Protein AF-A0A812SBS9-F1 (afdb_monomer_lite)

Secondary structure (DSSP, 8-state):
--HHHHHHHHHHHHHHHHHHHHHGGGHHHHS-GGGGSS-HHHHHHHHHHHHSSTTT--HHHHHHHHHHHHHHS--S-PPP-PPPTTSPPPSTTHHHHHHHHTT-S-HHHHHHHHHHS--PPB---TTEEEEEEEEEEEEETTEEEE-HHHHHTHHHHHHHHHHHHHH-TT---SEEEEEEEEEE-SB--BTB-SS-BEEEE-S--S--EEEEE-TT-SEEEEETTEEEEEEEE-TTS-B--S-EEEES--EEEEE---

Foldseek 3Di:
DFLLLVLQLCLLLVLLVVLLVLVPPCSVVQPDQLSQQAGPVVSLVSSCVVQVPPVHVCSVVSVVVSVVSCVVRPRPDQDADDDPPDDDDQPQLVVLLVCSNVSNDHLLNSLSVSVSPDDFDFDPPPQKGFGKDKAFWDDDPNDIDTDPVCVNSVSSVVSVVVVCCSVPVPDDFGMKMFTAQMWGDKDFPPQFPLGWKDKAASGSDPDKWKWAQDVVAPDWDDDPNDTTHTYTDDHPDGDHHRIITIGGGRMIITTHHD

Radius of gyration: 19.64 Å; chains: 1; bounding box: 50×50×52 Å

Sequence (258 aa):
MPPHIASAALKERTLLGHLRRLLGERADGIIPPILTLPSVNDIMAFARRRLEEPARGNFQCYGCYAETLTQMVRPKDYICVHAASSWQPCVTHCGAWTALSLRKGLLWTSVRMAAIELEIADDVRPFASGQLLTLGLYGKGGLLGLSKDTNRSCNLHRLLNVLVQATWPHHIWTSLALSANNTTQLHIDKGNMDAEVLLIGLSHHLQGQVWIEEMGGQCYEEFEGRLVAGNRRSSGTTAHGDRTACSQFKCAFLADAT

pLDDT: mean 75.73, std 15.79, range [24.97, 92.62]

Structure (mmCIF, N/CA/C/O backbone):
data_AF-A0A812SBS9-F1
#
_entry.id   AF-A0A812SBS9-F1
#
loop_
_atom_site.group_PDB
_atom_site.id
_atom_site.type_symbol
_atom_site.label_atom_id
_atom_site.label_alt_id
_atom_site.label_comp_id
_atom_site.label_asym_id
_atom_site.label_entity_id
_atom_site.label_seq_id
_atom_site.pdbx_PDB_ins_code
_atom_site.Cartn_x
_atom_site.Cartn_y
_atom_site.Cartn_z
_atom_site.occupancy
_atom_site.B_iso_or_equiv
_atom_site.auth_seq_id
_atom_site.auth_comp_id
_atom_site.auth_asym_id
_atom_site.auth_atom_id
_atom_site.pdbx_PDB_model_num
ATOM 1 N N . MET A 1 1 ? 10.388 -7.302 8.675 1.00 71.25 1 MET A N 1
ATOM 2 C CA . MET A 1 1 ? 9.770 -5.964 8.827 1.00 71.25 1 MET A CA 1
ATOM 3 C C . MET A 1 1 ? 10.244 -5.334 10.138 1.00 71.25 1 MET A C 1
ATOM 5 O O . MET A 1 1 ? 10.308 -6.060 11.126 1.00 71.25 1 MET A O 1
ATOM 9 N N . PRO A 1 2 ? 10.594 -4.036 10.167 1.00 78.94 2 PRO A N 1
ATOM 10 C CA . PRO A 1 2 ? 11.132 -3.354 11.351 1.00 78.94 2 PRO A CA 1
ATOM 11 C C . PRO A 1 2 ? 10.157 -3.306 12.536 1.00 78.94 2 PRO A C 1
ATOM 13 O O . PRO A 1 2 ? 8.953 -3.165 12.303 1.00 78.94 2 PRO A O 1
ATOM 16 N N . PRO A 1 3 ? 10.640 -3.323 13.797 1.00 80.50 3 PRO A N 1
ATOM 17 C CA . PRO A 1 3 ? 9.777 -3.379 14.981 1.00 80.50 3 PRO A CA 1
ATOM 18 C C . PRO A 1 3 ? 8.759 -2.237 15.078 1.00 80.50 3 PRO A C 1
ATOM 20 O O . PRO A 1 3 ? 7.594 -2.475 15.379 1.00 80.50 3 PRO A O 1
ATOM 23 N N . HIS A 1 4 ? 9.161 -0.998 14.789 1.00 77.69 4 HIS A N 1
ATOM 24 C CA . HIS A 1 4 ? 8.266 0.160 14.874 1.00 77.69 4 HIS A CA 1
ATOM 25 C C . HIS A 1 4 ? 7.139 0.131 13.822 1.00 77.69 4 HIS A C 1
ATOM 27 O O . HIS A 1 4 ? 6.005 0.496 14.138 1.00 77.69 4 HIS A O 1
ATOM 33 N N . ILE A 1 5 ? 7.419 -0.356 12.605 1.00 81.25 5 ILE A N 1
ATOM 34 C CA . ILE A 1 5 ? 6.408 -0.575 11.556 1.00 81.25 5 ILE A CA 1
ATOM 35 C C . ILE A 1 5 ? 5.489 -1.721 11.967 1.00 81.25 5 ILE A C 1
ATOM 37 O O . ILE A 1 5 ? 4.272 -1.569 11.928 1.00 81.25 5 ILE A O 1
ATOM 41 N N . ALA A 1 6 ? 6.063 -2.840 12.418 1.00 83.25 6 ALA A N 1
ATOM 42 C CA . ALA A 1 6 ? 5.308 -4.014 12.835 1.00 83.25 6 ALA A CA 1
ATOM 43 C C . ALA A 1 6 ? 4.343 -3.695 13.989 1.00 83.25 6 ALA A C 1
ATOM 45 O O . ALA A 1 6 ? 3.177 -4.076 13.927 1.00 83.25 6 ALA A O 1
ATOM 46 N N . SER A 1 7 ? 4.784 -2.939 15.001 1.00 83.44 7 SER A N 1
ATOM 47 C CA . SER A 1 7 ? 3.933 -2.500 16.114 1.00 83.44 7 SER A CA 1
ATOM 48 C C . SER A 1 7 ? 2.789 -1.596 15.649 1.00 83.44 7 SER A C 1
ATOM 50 O O . SER A 1 7 ? 1.640 -1.813 16.033 1.00 83.44 7 SER A O 1
ATOM 52 N N . ALA A 1 8 ? 3.073 -0.597 14.806 1.00 83.06 8 ALA A N 1
ATOM 53 C CA . ALA A 1 8 ? 2.043 0.302 14.285 1.00 83.06 8 ALA A CA 1
ATOM 54 C C . ALA A 1 8 ? 1.012 -0.456 13.428 1.00 83.06 8 ALA A C 1
ATOM 56 O O . ALA A 1 8 ? -0.195 -0.338 13.653 1.00 83.06 8 ALA A O 1
ATOM 57 N N . ALA A 1 9 ? 1.489 -1.306 12.515 1.00 84.00 9 ALA A N 1
ATOM 58 C CA . ALA A 1 9 ? 0.652 -2.133 11.659 1.00 84.00 9 ALA A CA 1
ATOM 59 C C . ALA A 1 9 ? -0.200 -3.125 12.468 1.00 84.00 9 ALA A C 1
ATOM 61 O O . ALA A 1 9 ? -1.398 -3.253 12.218 1.00 84.00 9 ALA A O 1
ATOM 62 N N . LEU A 1 10 ? 0.385 -3.788 13.473 1.00 86.06 10 LEU A N 1
ATOM 63 C CA . LEU A 1 10 ? -0.330 -4.713 14.352 1.00 86.06 10 LEU A CA 1
ATOM 64 C C . LEU A 1 10 ? -1.450 -4.004 15.110 1.00 86.06 10 LEU A C 1
ATOM 66 O O . LEU A 1 10 ? -2.563 -4.528 15.175 1.00 86.06 10 LEU A O 1
ATOM 70 N N . LYS A 1 11 ? -1.177 -2.815 15.658 1.00 87.06 11 LYS A N 1
ATOM 71 C CA . LYS A 1 11 ? -2.169 -2.021 16.389 1.00 87.06 11 LYS A CA 1
ATOM 72 C C . LYS A 1 11 ? -3.375 -1.699 15.507 1.00 87.06 11 LYS A C 1
ATOM 74 O O . LYS A 1 11 ? -4.508 -2.003 15.867 1.00 87.06 11 LYS A O 1
ATOM 79 N N . GLU A 1 12 ? -3.132 -1.133 14.333 1.00 88.00 12 GLU A N 1
ATOM 80 C CA . GLU A 1 12 ? -4.182 -0.774 13.374 1.00 88.00 12 GLU A CA 1
ATOM 81 C C . GLU A 1 12 ? -4.969 -2.000 12.886 1.00 88.00 12 GLU A C 1
ATOM 83 O O . GLU A 1 12 ? -6.200 -1.984 12.890 1.00 88.00 12 GLU A O 1
ATOM 88 N N . ARG A 1 13 ? -4.280 -3.093 12.527 1.00 87.44 13 ARG A N 1
ATOM 89 C CA . ARG A 1 13 ? -4.919 -4.346 12.098 1.00 87.44 13 ARG A CA 1
ATOM 90 C C . ARG A 1 13 ? -5.815 -4.922 13.190 1.00 87.44 13 ARG A C 1
ATOM 92 O O . ARG A 1 13 ? -6.913 -5.396 12.904 1.00 87.44 13 ARG A O 1
ATOM 99 N N . THR A 1 14 ? -5.350 -4.878 14.434 1.00 90.44 14 THR A N 1
ATOM 100 C CA . THR A 1 14 ? -6.073 -5.393 15.600 1.00 90.44 14 THR A CA 1
ATOM 101 C C . THR A 1 14 ? -7.325 -4.562 15.888 1.00 90.44 14 THR A C 1
ATOM 103 O O . THR A 1 14 ? -8.399 -5.128 16.094 1.00 90.44 14 THR A O 1
ATOM 106 N N . LEU A 1 15 ? -7.227 -3.231 15.796 1.00 91.38 15 LEU A N 1
ATOM 107 C CA . LEU A 1 15 ? -8.377 -2.327 15.897 1.00 91.38 15 LEU A CA 1
ATOM 108 C C . LEU A 1 15 ? -9.412 -2.590 14.801 1.00 91.38 15 LEU A C 1
ATOM 110 O O . LEU A 1 15 ? -10.586 -2.793 15.105 1.00 91.38 15 LEU A O 1
ATOM 114 N N . LEU A 1 16 ? -8.982 -2.671 13.539 1.00 88.88 16 LEU A N 1
ATOM 115 C CA . LEU A 1 16 ? -9.871 -2.987 12.416 1.00 88.88 16 LEU A CA 1
ATOM 116 C C . LEU A 1 16 ? -10.533 -4.360 12.576 1.00 88.88 16 LEU A C 1
ATOM 118 O O . LEU A 1 16 ? -11.718 -4.514 12.288 1.00 88.88 16 LEU A O 1
ATOM 122 N N . GLY A 1 17 ? -9.788 -5.359 13.054 1.00 89.06 17 GLY A N 1
ATOM 123 C CA . GLY A 1 17 ? -10.320 -6.687 13.346 1.00 89.06 17 GLY A CA 1
ATOM 124 C C . GLY A 1 17 ? -11.390 -6.661 14.439 1.00 89.06 17 GLY A C 1
ATOM 125 O O . GLY A 1 17 ? -12.438 -7.285 14.285 1.00 89.06 17 GLY A O 1
ATOM 126 N N . HIS A 1 18 ? -11.164 -5.910 15.518 1.00 91.06 18 HIS A N 1
ATOM 127 C CA . HIS A 1 18 ? -12.152 -5.758 16.584 1.00 91.06 18 HIS A CA 1
ATOM 128 C C . HIS A 1 18 ? -13.389 -4.983 16.111 1.00 91.06 18 HIS A C 1
ATOM 130 O O . HIS A 1 18 ? -14.512 -5.413 16.369 1.00 91.06 18 HIS A O 1
ATOM 136 N N . LEU A 1 19 ? -13.200 -3.913 15.334 1.00 90.06 19 LEU A N 1
ATOM 137 C CA . LEU A 1 19 ? -14.295 -3.156 14.733 1.00 90.06 19 LEU A CA 1
ATOM 138 C C . LEU A 1 19 ? -15.161 -4.041 13.826 1.00 90.06 19 LEU A C 1
ATOM 140 O O . LEU A 1 19 ? -16.380 -4.030 13.966 1.00 90.06 19 LEU A O 1
ATOM 144 N N . ARG A 1 20 ? -14.555 -4.853 12.946 1.00 88.69 20 ARG A N 1
ATOM 145 C CA . ARG A 1 20 ? -15.288 -5.821 12.107 1.00 88.69 20 ARG A CA 1
ATOM 146 C C . ARG A 1 20 ? -16.167 -6.744 12.947 1.00 88.69 20 ARG A C 1
ATOM 148 O O . ARG A 1 20 ? -17.341 -6.906 12.639 1.00 88.69 20 ARG A O 1
ATOM 155 N N . ARG A 1 21 ? -15.628 -7.284 14.046 1.00 88.81 21 ARG A N 1
ATOM 156 C CA . ARG A 1 21 ? -16.388 -8.152 14.964 1.00 88.81 21 ARG A CA 1
ATOM 157 C C . ARG A 1 21 ? -17.586 -7.431 15.579 1.00 88.81 21 ARG A C 1
ATOM 159 O O . ARG A 1 21 ? -18.666 -8.005 15.619 1.00 88.81 21 ARG A O 1
ATOM 166 N N . LEU A 1 22 ? -17.419 -6.178 16.009 1.00 89.00 22 LEU A N 1
ATOM 167 C CA . LEU A 1 22 ? -18.518 -5.380 16.569 1.00 89.00 22 LEU A CA 1
ATOM 168 C C . LEU A 1 22 ? -19.582 -5.008 15.526 1.00 89.00 22 LEU A C 1
ATOM 170 O O . LEU A 1 22 ? -20.747 -4.836 15.875 1.00 89.00 22 LEU A O 1
ATOM 174 N N . LEU A 1 23 ? -19.201 -4.870 14.252 1.00 86.94 23 LEU A N 1
ATOM 175 C CA . LEU A 1 23 ? -20.143 -4.570 13.171 1.00 86.94 23 LEU A CA 1
ATOM 176 C C . LEU A 1 23 ? -20.899 -5.811 12.655 1.00 86.94 23 LEU A C 1
ATOM 178 O O . LEU A 1 23 ? -21.946 -5.641 12.014 1.00 86.94 23 LEU A O 1
ATOM 182 N N . GLY A 1 24 ? -20.406 -7.015 12.965 1.00 84.94 24 GLY A N 1
ATOM 183 C CA . GLY A 1 24 ? -21.004 -8.303 12.607 1.00 84.94 24 GLY A CA 1
ATOM 184 C C . GLY A 1 24 ? -20.906 -8.622 11.113 1.00 84.94 24 GLY A C 1
ATOM 185 O O . GLY A 1 24 ? -20.040 -8.110 10.410 1.00 84.94 24 GLY A O 1
ATOM 186 N N . GLU A 1 25 ? -21.831 -9.435 10.601 1.00 77.00 25 GLU A N 1
ATOM 187 C CA . GLU A 1 25 ? -21.838 -9.910 9.202 1.00 77.00 25 GLU A CA 1
ATOM 188 C C . GLU A 1 25 ? -21.918 -8.786 8.156 1.00 77.00 25 GLU A C 1
ATOM 190 O O . GLU A 1 25 ? -21.485 -8.947 7.021 1.00 77.00 25 GLU A O 1
ATOM 195 N N . ARG A 1 26 ? -22.421 -7.604 8.536 1.00 75.94 26 ARG A N 1
ATOM 196 C CA . ARG A 1 26 ? -22.489 -6.431 7.648 1.00 75.94 26 ARG A CA 1
ATOM 197 C C . ARG A 1 26 ? -21.182 -5.636 7.586 1.00 75.94 26 ARG A C 1
ATOM 199 O O . ARG A 1 26 ? -21.143 -4.601 6.925 1.00 75.94 26 ARG A O 1
ATOM 206 N N . ALA A 1 27 ? -20.128 -6.063 8.284 1.00 75.88 27 ALA A N 1
ATOM 207 C CA . ALA A 1 27 ? -18.878 -5.315 8.376 1.00 75.88 27 ALA A CA 1
ATOM 208 C C . ALA A 1 27 ? -18.273 -5.000 7.003 1.00 75.88 27 ALA A C 1
ATOM 210 O O . ALA A 1 27 ? -17.875 -3.859 6.780 1.00 75.88 27 ALA A O 1
ATOM 211 N N . ASP A 1 28 ? -18.263 -5.961 6.078 1.00 72.19 28 ASP A N 1
ATOM 212 C CA . ASP A 1 28 ? -17.607 -5.801 4.773 1.00 72.19 28 ASP A CA 1
ATOM 213 C C . ASP A 1 28 ? -18.349 -4.834 3.835 1.00 72.19 28 ASP A C 1
ATOM 215 O O . ASP A 1 28 ? -17.727 -4.200 2.989 1.00 72.19 28 ASP A O 1
ATOM 219 N N . GLY A 1 29 ? -19.658 -4.640 4.033 1.00 72.12 29 GLY A N 1
ATOM 220 C CA . GLY A 1 29 ? -20.433 -3.605 3.337 1.00 72.12 29 GLY A CA 1
ATOM 221 C C . GLY A 1 29 ? -20.387 -2.228 4.013 1.00 72.12 29 GLY A C 1
ATOM 222 O O . GLY A 1 29 ? -20.731 -1.225 3.393 1.00 72.12 29 GLY A O 1
ATOM 223 N N . ILE A 1 30 ? -19.982 -2.161 5.287 1.00 77.69 30 ILE A N 1
ATOM 224 C CA . ILE A 1 30 ? -19.986 -0.925 6.090 1.00 77.69 30 ILE A CA 1
ATOM 225 C C . ILE A 1 30 ? -18.600 -0.284 6.153 1.00 77.69 30 ILE A C 1
ATOM 227 O O . ILE A 1 30 ? -18.506 0.944 6.118 1.00 77.69 30 ILE A O 1
ATOM 231 N N . ILE A 1 31 ? -17.539 -1.082 6.300 1.00 79.12 31 ILE A N 1
ATOM 232 C CA . ILE A 1 31 ? -16.151 -0.618 6.372 1.00 79.12 31 ILE A CA 1
ATOM 233 C C . ILE A 1 31 ? -15.665 -0.390 4.941 1.00 79.12 31 ILE A C 1
ATOM 235 O O . ILE A 1 31 ? -15.390 -1.363 4.238 1.00 79.12 31 ILE A O 1
ATOM 239 N N . PRO A 1 32 ? -15.522 0.865 4.484 1.00 74.75 32 PRO A N 1
ATOM 240 C CA . PRO A 1 32 ? -15.040 1.103 3.137 1.00 74.75 32 PRO A CA 1
ATOM 241 C C . PRO A 1 32 ? -13.588 0.611 2.988 1.00 74.75 32 PRO A C 1
ATOM 243 O O . PRO A 1 32 ? -12.801 0.748 3.931 1.00 74.75 32 PRO A O 1
ATOM 246 N N . PRO A 1 33 ? -13.192 0.123 1.796 1.00 67.44 33 PRO A N 1
ATOM 247 C CA . PRO A 1 33 ? -11.820 -0.284 1.481 1.00 67.44 33 PRO A CA 1
ATOM 248 C C . PRO A 1 33 ? -10.753 0.728 1.911 1.00 67.44 33 PRO A C 1
ATOM 250 O O . PRO A 1 33 ? -9.696 0.343 2.397 1.00 67.44 33 PRO A O 1
ATOM 253 N N . ILE A 1 34 ? -11.057 2.027 1.824 1.00 70.81 34 ILE A N 1
ATOM 254 C CA . ILE A 1 34 ? -10.144 3.105 2.221 1.00 70.81 34 ILE A CA 1
ATOM 255 C C . ILE A 1 34 ? -9.712 3.039 3.694 1.00 70.81 34 ILE A C 1
ATOM 257 O O . ILE A 1 34 ? -8.661 3.577 4.019 1.00 70.81 34 ILE A O 1
ATOM 261 N N . LEU A 1 35 ? -10.458 2.354 4.575 1.00 72.88 35 LEU A N 1
ATOM 262 C CA . LEU A 1 35 ? -10.110 2.173 5.992 1.00 72.88 35 LEU A CA 1
ATOM 263 C C . LEU A 1 35 ? -8.996 1.157 6.256 1.00 72.88 35 LEU A C 1
ATOM 265 O O . LEU A 1 35 ? -8.608 0.959 7.405 1.00 72.88 35 LEU A O 1
ATOM 269 N N . THR A 1 36 ? -8.445 0.526 5.227 1.00 74.56 36 THR A N 1
ATOM 270 C CA . THR A 1 36 ? -7.263 -0.333 5.369 1.00 74.56 36 THR A CA 1
ATOM 271 C C . THR A 1 36 ? -5.951 0.453 5.373 1.00 74.56 36 THR A C 1
ATOM 273 O O . THR A 1 36 ? -4.923 -0.104 5.749 1.00 74.56 36 THR A O 1
ATOM 276 N N . LEU A 1 37 ? -5.985 1.728 4.979 1.00 76.12 37 LEU A N 1
ATOM 277 C CA . LEU A 1 37 ? -4.845 2.638 4.891 1.00 76.12 37 LEU A CA 1
ATOM 278 C C . LEU A 1 37 ? -4.745 3.747 5.952 1.00 76.12 37 LEU A C 1
ATOM 280 O O . LEU A 1 37 ? -3.645 4.269 6.114 1.00 76.12 37 LEU A O 1
ATOM 284 N N . PRO A 1 38 ? -5.773 4.157 6.704 1.00 74.19 38 PRO A N 1
ATOM 285 C CA . PRO A 1 38 ? -5.676 5.368 7.485 1.00 74.19 38 PRO A CA 1
ATOM 286 C C . PRO A 1 38 ? -5.097 5.065 8.870 1.00 74.19 38 PRO A C 1
ATOM 288 O O . PRO A 1 38 ? -4.803 3.911 9.207 1.00 74.19 38 PRO A O 1
ATOM 291 N N . SER A 1 39 ? -4.883 6.120 9.648 1.00 82.56 39 SER A N 1
ATOM 292 C CA . SER A 1 39 ? -4.259 6.040 10.965 1.00 82.56 39 SER A CA 1
ATOM 293 C C . SER A 1 39 ? -5.206 5.459 12.023 1.00 82.56 39 SER A C 1
ATOM 295 O O . SER A 1 39 ? -6.416 5.339 11.821 1.00 82.56 39 SER A O 1
ATOM 297 N N . VAL A 1 40 ? -4.671 5.169 13.214 1.00 85.31 40 VAL A N 1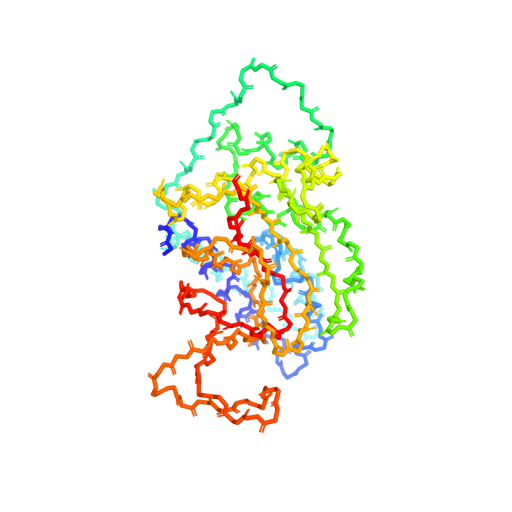
ATOM 298 C CA . VAL A 1 40 ? -5.485 4.823 14.395 1.00 85.31 40 VAL A CA 1
ATOM 299 C C . VAL A 1 40 ? -6.574 5.871 14.658 1.00 85.31 40 VAL A C 1
ATOM 301 O O . VAL A 1 40 ? -7.703 5.497 14.961 1.00 85.31 40 VAL A O 1
ATOM 304 N N . ASN A 1 41 ? -6.271 7.164 14.508 1.00 86.25 41 ASN A N 1
ATOM 305 C CA . ASN A 1 41 ? -7.235 8.237 14.770 1.00 86.25 41 ASN A CA 1
ATOM 306 C C . ASN A 1 41 ? -8.415 8.190 13.798 1.00 86.25 41 ASN A C 1
ATOM 308 O O . ASN A 1 41 ? -9.560 8.360 14.210 1.00 86.25 41 ASN A O 1
ATOM 312 N N . ASP A 1 42 ? -8.152 7.894 12.530 1.00 86.06 42 ASP A N 1
ATOM 313 C CA . ASP A 1 42 ? -9.193 7.784 11.509 1.00 86.06 42 ASP A CA 1
ATOM 314 C C . ASP A 1 42 ? -10.062 6.543 11.729 1.00 86.06 42 ASP A C 1
ATOM 316 O O . ASP A 1 42 ? -11.287 6.605 11.599 1.00 86.06 42 ASP A O 1
ATOM 320 N N . ILE A 1 43 ? -9.440 5.427 12.132 1.00 88.88 43 ILE A N 1
ATOM 321 C CA . ILE A 1 43 ? -10.150 4.209 12.538 1.00 88.88 43 ILE A CA 1
ATOM 322 C C . ILE A 1 43 ? -11.065 4.515 13.732 1.00 88.88 43 ILE A C 1
ATOM 324 O O . ILE A 1 43 ? -12.233 4.128 13.720 1.00 88.88 43 ILE A O 1
ATOM 328 N N . MET A 1 44 ? -10.572 5.237 14.744 1.00 91.44 44 MET A N 1
ATOM 329 C CA . MET A 1 44 ? -11.360 5.644 15.914 1.00 91.44 44 MET A CA 1
ATOM 330 C C . MET A 1 44 ? -12.506 6.586 15.535 1.00 91.44 44 MET A C 1
ATOM 332 O O . MET A 1 44 ? -13.634 6.381 15.978 1.00 91.44 44 MET A O 1
ATOM 336 N N . ALA A 1 45 ? -12.250 7.582 14.685 1.00 89.81 45 ALA A N 1
ATOM 337 C CA . ALA A 1 45 ? -13.265 8.522 14.216 1.00 89.81 45 ALA A CA 1
ATOM 338 C C . ALA A 1 45 ? -14.369 7.819 13.413 1.00 89.81 45 ALA A C 1
ATOM 340 O O . ALA A 1 45 ? -15.551 8.132 13.563 1.00 89.81 45 ALA A O 1
ATOM 341 N N . PHE A 1 46 ? -14.006 6.843 12.580 1.00 89.81 46 PHE A N 1
ATOM 342 C CA . PHE A 1 46 ? -14.981 6.024 11.873 1.00 89.81 46 PHE A CA 1
ATOM 343 C C . PHE A 1 46 ? -15.765 5.110 12.821 1.00 89.81 46 PHE A C 1
ATOM 345 O O . PHE A 1 46 ? -16.993 5.056 12.734 1.00 89.81 46 PHE A O 1
ATOM 352 N N . ALA A 1 47 ? -15.078 4.423 13.738 1.00 90.38 47 ALA A N 1
ATOM 353 C CA . ALA A 1 47 ? -15.711 3.551 14.723 1.00 90.38 47 ALA A CA 1
ATOM 354 C C . ALA A 1 47 ? -16.728 4.318 15.570 1.00 90.38 47 ALA A C 1
ATOM 356 O O . ALA A 1 47 ? -17.834 3.828 15.772 1.00 90.38 47 ALA A O 1
ATOM 357 N N . ARG A 1 48 ? -16.395 5.548 15.975 1.00 90.56 48 ARG A N 1
ATOM 358 C CA . ARG A 1 48 ? -17.295 6.451 16.691 1.00 90.56 48 ARG A CA 1
ATOM 359 C C . ARG A 1 48 ? -18.614 6.629 15.952 1.00 90.56 48 ARG A C 1
ATOM 361 O O . ARG A 1 48 ? -19.661 6.253 16.463 1.00 90.56 48 ARG A O 1
ATOM 368 N N . ARG A 1 49 ? -18.549 7.074 14.694 1.00 88.38 49 ARG A N 1
ATOM 369 C CA . ARG A 1 49 ? -19.740 7.304 13.861 1.00 88.38 49 ARG A CA 1
ATOM 370 C C . ARG A 1 49 ? -20.607 6.058 13.671 1.00 88.38 49 ARG A C 1
ATOM 372 O O . ARG A 1 49 ? -21.812 6.194 13.530 1.00 88.38 49 ARG A O 1
ATOM 379 N N . ARG A 1 50 ? -20.012 4.861 13.622 1.00 87.00 50 ARG A N 1
ATOM 380 C CA . ARG A 1 50 ? -20.738 3.607 13.340 1.00 87.00 50 ARG A CA 1
ATOM 381 C C . ARG A 1 50 ? -21.219 2.857 14.577 1.00 87.00 50 ARG A C 1
ATOM 383 O O . ARG A 1 50 ? -22.157 2.073 14.474 1.00 87.00 50 ARG A O 1
ATOM 390 N N . LEU A 1 51 ? -20.553 3.030 15.715 1.00 86.12 51 LEU A N 1
ATOM 391 C CA . LEU A 1 51 ? -20.863 2.318 16.956 1.00 86.12 51 LEU A CA 1
ATOM 392 C C . LEU A 1 51 ? -21.671 3.169 17.944 1.00 86.12 51 LEU A C 1
ATOM 394 O O . LEU A 1 51 ? -22.285 2.592 18.838 1.00 86.12 51 LEU A O 1
ATOM 398 N N . GLU A 1 52 ? -21.687 4.499 17.791 1.00 78.25 52 GLU A N 1
ATOM 399 C CA . GLU A 1 52 ? -22.574 5.406 18.542 1.00 78.25 52 GLU A CA 1
ATOM 400 C C . GLU A 1 52 ? -24.012 5.430 17.994 1.00 78.25 52 GLU A C 1
ATOM 402 O O . GLU A 1 52 ? -24.893 6.000 18.634 1.00 78.25 52 GLU A O 1
ATOM 407 N N . GLU A 1 53 ? -24.290 4.798 16.844 1.00 71.75 53 GLU A N 1
ATOM 408 C CA . GLU A 1 53 ? -25.669 4.640 16.372 1.00 71.75 53 GLU A CA 1
ATOM 409 C C . GLU A 1 53 ? -26.515 3.914 17.450 1.00 71.75 53 GLU A C 1
ATOM 411 O O . GLU A 1 53 ? -26.058 2.899 17.995 1.00 71.75 53 GLU A O 1
ATOM 416 N N . PRO A 1 54 ? -27.743 4.391 17.761 1.00 57.44 54 PRO A N 1
ATOM 417 C CA . PRO A 1 54 ? -28.524 3.970 18.934 1.00 57.44 54 PRO A CA 1
ATOM 418 C C . PRO A 1 54 ? -28.774 2.459 19.044 1.00 57.44 54 PRO A C 1
ATOM 420 O O . PRO A 1 54 ? -29.038 1.949 20.126 1.00 57.44 54 PRO A O 1
ATOM 423 N N . ALA A 1 55 ? -28.674 1.731 17.930 1.00 55.03 55 ALA A N 1
ATOM 424 C CA . ALA A 1 55 ? -28.850 0.285 17.876 1.00 55.03 55 ALA A CA 1
ATOM 425 C C . ALA A 1 55 ? -27.623 -0.522 18.351 1.00 55.03 55 ALA A C 1
ATOM 427 O O . ALA A 1 55 ? -27.731 -1.740 18.482 1.00 55.03 55 ALA A O 1
ATOM 428 N N . ARG A 1 56 ? -26.448 0.104 18.542 1.00 63.62 56 ARG A N 1
ATOM 429 C CA . ARG A 1 56 ? -25.181 -0.620 18.766 1.00 63.62 56 ARG A CA 1
ATOM 430 C C . ARG A 1 56 ? -24.428 -0.248 20.038 1.00 63.62 56 ARG A C 1
ATOM 432 O O . ARG A 1 56 ? -23.807 -1.149 20.577 1.00 63.62 56 ARG A O 1
ATOM 439 N N . GLY A 1 57 ? -24.451 0.998 20.521 1.00 65.75 57 GLY A N 1
ATOM 440 C CA . GLY A 1 57 ? -23.974 1.383 21.869 1.00 65.75 57 GLY A CA 1
ATOM 441 C C . GLY A 1 57 ? -22.549 0.956 22.289 1.00 65.75 57 GLY A C 1
ATOM 442 O O . GLY A 1 57 ? -22.195 1.074 23.457 1.00 65.75 57 GLY A O 1
ATOM 443 N N . ASN A 1 58 ? -21.710 0.470 21.369 1.00 82.50 58 ASN A N 1
ATOM 444 C CA . ASN A 1 58 ? -20.487 -0.282 21.690 1.00 82.50 58 ASN A CA 1
ATOM 445 C C . ASN A 1 58 ? -19.206 0.563 21.607 1.00 82.50 58 ASN A C 1
ATOM 447 O O . ASN A 1 58 ? -18.101 0.035 21.765 1.00 82.50 58 ASN A O 1
ATOM 451 N N . PHE A 1 59 ? -19.319 1.870 21.340 1.00 89.25 59 PHE A N 1
ATOM 452 C CA . PHE A 1 59 ? -18.139 2.715 21.151 1.00 89.25 59 PHE A CA 1
ATOM 453 C C . PHE A 1 59 ? -17.302 2.852 22.427 1.00 89.25 59 PHE A C 1
ATOM 455 O O . PHE A 1 59 ? -16.077 2.840 22.346 1.00 89.25 59 PHE A O 1
ATOM 462 N N . GLN A 1 60 ? -17.932 2.908 23.605 1.00 87.81 60 GLN A N 1
ATOM 463 C CA . GLN A 1 60 ? -17.204 2.997 24.873 1.00 87.81 60 GLN A CA 1
ATOM 464 C C . GLN A 1 60 ? -16.304 1.771 25.092 1.00 87.81 60 GLN A C 1
ATOM 466 O O . GLN A 1 60 ? -15.114 1.923 25.363 1.00 87.81 60 GLN A O 1
ATOM 471 N N . CYS A 1 61 ? -16.830 0.559 24.881 1.00 88.81 61 CYS A N 1
ATOM 472 C CA . CYS A 1 61 ? -16.045 -0.677 24.958 1.00 88.81 61 CYS A CA 1
ATOM 473 C C . CYS A 1 61 ? -14.904 -0.696 23.929 1.00 88.81 61 CYS A C 1
ATOM 475 O O . CYS A 1 61 ? -13.781 -1.082 24.254 1.00 88.81 61 CYS A O 1
ATOM 477 N N . TYR A 1 62 ? -15.173 -0.230 22.706 1.00 92.62 62 TYR A N 1
ATOM 478 C CA . TYR A 1 62 ? -14.158 -0.105 21.660 1.00 92.62 62 TYR A CA 1
ATOM 479 C C . TYR A 1 62 ? -13.047 0.895 22.035 1.00 92.62 62 TYR A C 1
ATOM 481 O O . TYR A 1 62 ? -11.868 0.630 21.797 1.00 92.62 62 TYR A O 1
ATOM 489 N N . GLY A 1 63 ? -13.404 2.013 22.674 1.00 91.50 63 GLY A N 1
ATOM 490 C CA . GLY A 1 63 ? -12.467 2.993 23.226 1.00 91.50 63 GLY A CA 1
ATOM 491 C C . GLY A 1 63 ? -11.543 2.390 24.283 1.00 91.50 63 GLY A C 1
ATOM 492 O O . GLY A 1 63 ? -10.323 2.458 24.133 1.00 91.50 63 GLY A O 1
ATOM 493 N N . CYS A 1 64 ? -12.104 1.702 25.284 1.00 91.19 64 CYS A N 1
ATOM 494 C CA . CYS A 1 64 ? -11.320 1.017 26.321 1.00 91.19 64 CYS A CA 1
ATOM 495 C C . CYS A 1 64 ? -10.374 -0.045 25.734 1.00 91.19 64 CYS A C 1
ATOM 497 O O . CYS A 1 64 ? -9.233 -0.204 26.181 1.00 91.19 64 CYS A O 1
ATOM 499 N N . TYR A 1 65 ? -10.823 -0.761 24.698 1.00 92.00 65 TYR A N 1
ATOM 500 C CA . TYR A 1 65 ? -9.982 -1.703 23.966 1.00 92.00 65 TYR A CA 1
ATOM 501 C C . TYR A 1 65 ? -8.799 -1.004 23.279 1.00 92.00 65 TYR A C 1
ATOM 503 O O . TYR A 1 65 ? -7.657 -1.453 23.397 1.00 92.00 65 TYR A O 1
ATOM 511 N N . ALA A 1 66 ? -9.044 0.119 22.597 1.00 92.00 66 ALA A N 1
ATOM 512 C CA . ALA A 1 66 ? -8.003 0.888 21.919 1.00 92.00 66 ALA A CA 1
ATOM 513 C C . ALA A 1 66 ? -6.962 1.478 22.886 1.00 92.00 66 ALA A C 1
ATOM 515 O O . ALA A 1 66 ? -5.763 1.497 22.579 1.00 92.00 66 ALA A O 1
ATOM 516 N N . GLU A 1 67 ? -7.393 1.926 24.064 1.00 90.50 67 GLU A N 1
ATOM 517 C CA . GLU A 1 67 ? -6.506 2.397 25.133 1.00 90.50 67 GLU A CA 1
ATOM 518 C C . GLU A 1 67 ? -5.618 1.267 25.658 1.00 90.50 67 GLU A C 1
ATOM 520 O O . GLU A 1 67 ? -4.393 1.407 25.706 1.00 90.50 67 GLU A O 1
ATOM 525 N N . THR A 1 68 ? -6.214 0.111 25.950 1.00 90.38 68 THR A N 1
ATOM 526 C CA . THR A 1 68 ? -5.494 -1.085 26.408 1.00 90.38 68 THR A CA 1
ATOM 527 C C . THR A 1 68 ? -4.452 -1.523 25.377 1.00 90.38 68 THR A C 1
ATOM 529 O O . THR A 1 68 ? -3.283 -1.742 25.699 1.00 90.38 68 THR A O 1
ATOM 532 N N . LEU A 1 69 ? -4.837 -1.558 24.100 1.00 88.44 69 LEU A N 1
ATOM 533 C CA . LEU A 1 69 ? -3.932 -1.889 23.004 1.00 88.44 69 LEU A CA 1
ATOM 534 C C . LEU A 1 69 ? -2.787 -0.875 22.872 1.00 88.44 69 LEU A C 1
ATOM 536 O O . LEU A 1 69 ? -1.665 -1.254 22.549 1.00 88.44 69 LEU A O 1
ATOM 540 N N . THR A 1 70 ? -3.037 0.407 23.148 1.00 85.25 70 THR A N 1
ATOM 541 C CA . THR A 1 70 ? -1.997 1.449 23.157 1.00 85.25 70 THR A CA 1
ATOM 542 C C . THR A 1 70 ? -0.963 1.215 24.256 1.00 85.25 70 THR A C 1
ATOM 544 O O . THR A 1 70 ? 0.224 1.463 24.043 1.00 85.25 70 THR A O 1
ATOM 547 N N . GLN A 1 71 ? -1.387 0.710 25.414 1.00 84.12 71 GLN A N 1
ATOM 548 C CA . GLN A 1 71 ? -0.480 0.382 26.511 1.00 84.12 71 GLN A CA 1
ATOM 549 C C . GLN A 1 71 ? 0.357 -0.869 26.211 1.00 84.12 71 GLN A C 1
ATOM 551 O O . GLN A 1 71 ? 1.542 -0.889 26.545 1.00 84.12 71 GLN A O 1
ATOM 556 N N . MET A 1 72 ? -0.239 -1.871 25.555 1.00 82.88 72 MET A N 1
ATOM 557 C CA . MET A 1 72 ? 0.416 -3.137 25.197 1.00 82.88 72 MET A CA 1
ATOM 558 C C . MET A 1 72 ? 1.353 -3.010 23.989 1.00 82.88 72 MET A C 1
ATOM 560 O O . MET A 1 72 ? 2.435 -3.594 23.970 1.00 82.88 72 MET A O 1
ATOM 564 N N . VAL A 1 73 ? 0.955 -2.236 22.977 1.00 77.00 73 VAL A N 1
ATOM 565 C CA . VAL A 1 73 ? 1.690 -2.056 21.720 1.00 77.00 73 VAL A CA 1
ATOM 566 C C . VAL A 1 73 ? 2.293 -0.655 21.700 1.00 77.00 73 VAL A C 1
ATOM 568 O O . VAL A 1 73 ? 1.806 0.257 21.027 1.00 77.00 73 VAL A O 1
ATOM 571 N N . ARG A 1 74 ? 3.369 -0.473 22.472 1.00 69.12 74 ARG A N 1
ATOM 572 C CA . ARG A 1 74 ? 4.168 0.757 22.418 1.00 69.12 74 ARG A CA 1
ATOM 573 C C . ARG A 1 74 ? 5.074 0.721 21.181 1.00 69.12 74 ARG A C 1
ATOM 575 O O . ARG A 1 74 ? 5.750 -0.292 20.968 1.00 69.12 74 ARG A O 1
ATOM 582 N N . PRO A 1 75 ? 5.122 1.788 20.363 1.00 63.06 75 PRO A N 1
ATOM 583 C CA . PRO A 1 75 ? 6.142 1.905 19.330 1.00 63.06 75 PRO A CA 1
ATOM 584 C C . PRO A 1 75 ? 7.501 1.854 20.023 1.00 63.06 75 PRO A C 1
ATOM 586 O O . PRO A 1 75 ? 7.764 2.672 20.904 1.00 63.06 75 PRO A O 1
ATOM 589 N N . LYS A 1 76 ? 8.326 0.858 19.689 1.00 57.56 76 LYS A N 1
ATOM 590 C CA . LYS A 1 76 ? 9.630 0.712 20.342 1.00 57.56 76 LYS A CA 1
ATOM 591 C C . LYS A 1 76 ? 10.636 1.757 19.867 1.00 57.56 76 LYS A C 1
ATOM 593 O O . LYS A 1 76 ? 11.506 2.105 20.645 1.00 57.56 76 LYS A O 1
ATOM 598 N N . ASP A 1 77 ? 10.441 2.343 18.685 1.00 59.12 77 ASP A N 1
ATOM 599 C CA . ASP A 1 77 ? 11.386 3.290 18.099 1.00 59.12 77 ASP A CA 1
ATOM 600 C C . ASP A 1 77 ? 10.661 4.316 17.216 1.00 59.12 77 ASP A C 1
ATOM 602 O O . ASP A 1 77 ? 9.757 3.968 16.452 1.00 59.12 77 ASP A O 1
ATOM 606 N N . TYR A 1 78 ? 11.068 5.583 17.296 1.00 63.19 78 TYR A N 1
ATOM 607 C CA . TYR A 1 78 ? 10.696 6.611 16.321 1.00 63.19 78 TYR A CA 1
ATOM 608 C C . TYR A 1 78 ? 11.850 6.762 15.335 1.00 63.19 78 TYR A C 1
ATOM 610 O O . TYR A 1 78 ? 12.972 7.061 15.745 1.00 63.19 78 TYR A O 1
ATOM 618 N N . ILE A 1 79 ? 11.591 6.583 14.039 1.00 64.38 79 ILE A N 1
ATOM 619 C CA . ILE A 1 79 ? 12.602 6.886 13.024 1.00 64.38 79 ILE A CA 1
ATOM 620 C C . ILE A 1 79 ? 12.731 8.399 12.887 1.00 64.38 79 ILE A C 1
ATOM 622 O O . ILE A 1 79 ? 11.763 9.098 12.590 1.00 64.38 79 ILE A O 1
ATOM 626 N N . CYS A 1 80 ? 13.952 8.890 13.090 1.00 58.03 80 CYS A N 1
ATOM 627 C CA . CYS A 1 80 ? 14.321 10.255 12.763 1.00 58.03 80 CYS A CA 1
ATOM 628 C C . CYS A 1 80 ? 14.710 10.311 11.288 1.00 58.03 80 CYS A C 1
ATOM 630 O O . CYS A 1 80 ? 15.658 9.649 10.872 1.00 58.03 80 CYS A O 1
ATOM 632 N N . VAL A 1 81 ? 14.008 11.131 10.512 1.00 62.44 81 VAL A N 1
ATOM 633 C CA . VAL A 1 81 ? 14.441 11.471 9.158 1.00 62.44 81 VAL A CA 1
ATOM 634 C C . VAL A 1 81 ? 15.093 12.835 9.218 1.00 62.44 81 VAL A C 1
ATOM 636 O O . VAL A 1 81 ? 14.440 13.825 9.551 1.00 62.44 81 VAL A O 1
ATOM 639 N N . HIS A 1 82 ? 16.389 12.890 8.924 1.00 56.62 82 HIS A N 1
ATOM 640 C CA . HIS A 1 82 ? 17.069 14.166 8.766 1.00 56.62 82 HIS A CA 1
ATOM 641 C C . HIS A 1 82 ? 16.465 14.892 7.562 1.00 56.62 82 HIS A C 1
ATOM 643 O O . HIS A 1 82 ? 16.384 14.336 6.466 1.00 56.62 82 HIS A O 1
ATOM 649 N N . ALA A 1 83 ? 16.002 16.126 7.770 1.00 53.12 83 ALA A N 1
ATOM 650 C CA . ALA A 1 83 ? 15.564 16.967 6.669 1.00 53.12 83 ALA A CA 1
ATOM 651 C C . ALA A 1 83 ? 16.751 17.164 5.714 1.00 53.12 83 ALA A C 1
ATOM 653 O O . ALA A 1 83 ? 17.822 17.593 6.145 1.00 53.12 83 ALA A O 1
ATOM 654 N N . ALA A 1 84 ? 16.575 16.828 4.433 1.00 52.75 84 ALA A N 1
ATOM 655 C CA . ALA A 1 84 ? 17.578 17.125 3.418 1.00 52.75 84 ALA A CA 1
ATOM 656 C C . ALA A 1 84 ? 17.798 18.646 3.397 1.00 52.75 84 ALA A C 1
ATOM 658 O O . ALA A 1 84 ? 16.862 19.407 3.160 1.00 52.75 84 ALA A O 1
ATOM 659 N N . SER A 1 85 ? 19.022 19.081 3.692 1.00 46.00 85 SER A N 1
ATOM 660 C CA . SER A 1 85 ? 19.363 20.471 4.019 1.00 46.00 85 SER A CA 1
ATOM 661 C C . SER A 1 85 ? 19.310 21.449 2.838 1.00 46.00 85 SER A C 1
ATOM 663 O O . SER A 1 85 ? 19.523 22.639 3.043 1.00 46.00 85 SER A O 1
ATOM 665 N N . SER A 1 86 ? 19.031 20.990 1.614 1.00 48.62 86 SER A N 1
ATOM 666 C CA . SER A 1 86 ? 19.302 21.781 0.405 1.00 48.62 86 SER A CA 1
ATOM 667 C C . SER A 1 86 ? 18.204 21.808 -0.661 1.00 48.62 86 SER A C 1
ATOM 669 O O . SER A 1 86 ? 18.422 22.401 -1.712 1.00 48.62 86 SER A O 1
ATOM 671 N N . TRP A 1 87 ? 17.024 21.219 -0.436 1.00 52.28 87 TRP A N 1
ATOM 672 C CA . TRP A 1 87 ? 15.974 21.176 -1.465 1.00 52.28 87 TRP A CA 1
ATOM 673 C C . TRP A 1 87 ? 14.644 21.749 -0.986 1.00 52.28 87 TRP A C 1
ATOM 675 O O . TRP A 1 87 ? 14.112 21.322 0.040 1.00 52.28 87 TRP A O 1
ATOM 685 N N . GLN A 1 88 ? 14.083 22.672 -1.776 1.00 54.97 88 GLN A N 1
ATOM 686 C CA . GLN A 1 88 ? 12.763 23.250 -1.527 1.00 54.97 88 GLN A CA 1
ATOM 687 C C . GLN A 1 88 ? 11.716 22.130 -1.373 1.00 54.97 88 GLN A C 1
ATOM 689 O O . GLN A 1 88 ? 11.665 21.219 -2.207 1.00 54.97 88 GLN A O 1
ATOM 694 N N . PRO A 1 89 ? 10.895 22.141 -0.309 1.00 54.84 89 PRO A N 1
ATOM 695 C CA . PRO A 1 89 ? 9.816 21.175 -0.167 1.00 54.84 89 PRO A CA 1
ATOM 696 C C . PRO A 1 89 ? 8.811 21.377 -1.305 1.00 54.84 89 PRO A C 1
ATOM 698 O O . PRO A 1 89 ? 8.315 22.487 -1.492 1.00 54.84 89 PRO A O 1
ATOM 701 N N . CYS A 1 90 ? 8.458 20.317 -2.038 1.00 63.69 90 CYS A N 1
ATOM 702 C CA . CYS A 1 90 ? 7.206 20.351 -2.792 1.00 63.69 90 CYS A CA 1
ATOM 703 C C . CYS A 1 90 ? 6.045 20.532 -1.796 1.00 63.69 90 CYS A C 1
ATOM 705 O O . CYS A 1 90 ? 6.098 20.033 -0.668 1.00 63.69 90 CYS A O 1
ATOM 707 N N . VAL A 1 91 ? 5.006 21.273 -2.190 1.00 66.06 91 VAL A N 1
ATOM 708 C CA . VAL A 1 91 ? 3.858 21.578 -1.311 1.00 66.06 91 VAL A CA 1
ATOM 709 C C . VAL A 1 91 ? 3.056 20.309 -0.988 1.00 66.06 91 VAL A C 1
ATOM 711 O O . VAL A 1 91 ? 2.496 20.173 0.097 1.00 66.06 91 VAL A O 1
ATOM 714 N N . THR A 1 92 ? 3.060 19.335 -1.898 1.00 65.56 92 THR A N 1
ATOM 715 C CA . THR A 1 92 ? 2.385 18.041 -1.754 1.00 65.56 92 THR A CA 1
ATOM 716 C C . THR A 1 92 ? 2.980 17.210 -0.616 1.00 65.56 92 THR A C 1
ATOM 718 O O . THR A 1 92 ? 4.200 17.030 -0.529 1.00 65.56 92 THR A O 1
ATOM 721 N N . HIS A 1 93 ? 2.112 16.675 0.246 1.00 69.38 93 HIS A N 1
ATOM 722 C CA . HIS A 1 93 ? 2.459 15.814 1.386 1.00 69.38 93 HIS A CA 1
ATOM 723 C C . HIS A 1 93 ? 3.437 16.445 2.396 1.00 69.38 93 HIS A C 1
ATOM 725 O O . HIS A 1 93 ? 4.089 15.740 3.175 1.00 69.38 93 HIS A O 1
ATOM 731 N N . CYS A 1 94 ? 3.542 17.781 2.411 1.00 70.94 94 CYS A N 1
ATOM 732 C CA . CYS A 1 94 ? 4.433 18.507 3.313 1.00 70.94 94 CYS A CA 1
ATOM 733 C C . CYS A 1 94 ? 4.093 18.242 4.787 1.00 70.94 94 CYS A C 1
ATOM 735 O O . CYS A 1 94 ? 5.002 18.145 5.606 1.00 70.94 94 CYS A O 1
ATOM 737 N N . GLY A 1 95 ? 2.813 18.053 5.127 1.00 74.75 95 GLY A N 1
ATOM 738 C CA . GLY A 1 95 ? 2.363 17.746 6.485 1.00 74.75 95 GLY A CA 1
ATOM 739 C C . GLY A 1 95 ? 2.890 16.402 6.994 1.00 74.75 95 GLY A C 1
ATOM 740 O O . GLY A 1 95 ? 3.490 16.348 8.067 1.00 74.75 95 GLY A O 1
ATOM 741 N N . ALA A 1 96 ? 2.743 15.335 6.201 1.00 74.62 96 ALA A N 1
ATOM 742 C CA . ALA A 1 96 ? 3.236 13.999 6.549 1.00 74.62 96 ALA A CA 1
ATOM 743 C C . ALA A 1 96 ? 4.767 13.966 6.691 1.00 74.62 96 ALA A C 1
ATOM 745 O O . ALA A 1 96 ? 5.291 13.371 7.638 1.00 74.62 96 ALA A O 1
ATOM 746 N N . TRP A 1 97 ? 5.473 14.653 5.784 1.00 73.69 97 TRP A N 1
ATOM 747 C CA . TRP A 1 97 ? 6.925 14.817 5.846 1.00 73.69 97 TRP A CA 1
ATOM 748 C C . TRP A 1 97 ? 7.358 15.614 7.080 1.00 73.69 97 TRP A C 1
ATOM 750 O O . TRP A 1 97 ? 8.203 15.161 7.846 1.00 73.69 97 TRP A O 1
ATOM 760 N N . THR A 1 98 ? 6.723 16.759 7.334 1.00 72.50 98 THR A N 1
ATOM 761 C CA . THR A 1 98 ? 7.041 17.645 8.463 1.00 72.50 98 THR A CA 1
ATOM 762 C C . THR A 1 98 ? 6.792 16.954 9.798 1.00 72.50 98 THR A C 1
ATOM 764 O O . THR A 1 98 ? 7.629 17.028 10.695 1.00 72.50 98 THR A O 1
ATOM 767 N N . ALA A 1 99 ? 5.674 16.237 9.940 1.00 72.06 99 ALA A N 1
ATOM 768 C CA . ALA A 1 99 ? 5.379 15.464 11.141 1.00 72.06 99 ALA A CA 1
ATOM 769 C C . ALA A 1 99 ? 6.471 14.422 11.422 1.00 72.06 99 ALA A C 1
ATOM 771 O O . ALA A 1 99 ? 6.892 14.270 12.570 1.00 72.06 99 ALA A O 1
ATOM 772 N N . LEU A 1 100 ? 6.971 13.749 10.382 1.00 73.19 100 LEU A N 1
ATOM 773 C CA . LEU A 1 100 ? 8.055 12.783 10.515 1.00 73.19 100 LEU A CA 1
ATOM 774 C C . LEU A 1 100 ? 9.391 13.462 10.865 1.00 73.19 100 LEU A C 1
ATOM 776 O O . LEU A 1 100 ? 10.054 13.048 11.814 1.00 73.19 100 LEU A O 1
ATOM 780 N N . SER A 1 101 ? 9.760 14.543 10.170 1.00 70.25 101 SER A N 1
ATOM 781 C CA . SER A 1 101 ? 10.997 15.297 10.431 1.00 70.25 101 SER A CA 1
ATOM 782 C C . SER A 1 101 ? 11.036 15.917 11.832 1.00 70.25 101 SER A C 1
ATOM 784 O O . SER A 1 101 ? 12.092 15.972 12.456 1.00 70.25 101 SER A O 1
ATOM 786 N N . LEU A 1 102 ? 9.885 16.339 12.364 1.00 68.56 102 LEU A N 1
ATOM 787 C CA . LEU A 1 102 ? 9.760 16.884 13.720 1.00 68.56 102 LEU A CA 1
ATOM 788 C C . LEU A 1 102 ? 9.637 15.804 14.808 1.00 68.56 102 LEU A C 1
ATOM 790 O O . LEU A 1 102 ? 9.401 16.149 15.965 1.00 68.56 102 LEU A O 1
ATOM 794 N N . ARG A 1 103 ? 9.766 14.512 14.464 1.00 66.19 103 ARG A N 1
ATOM 795 C CA . ARG A 1 103 ? 9.565 13.367 15.378 1.00 66.19 103 ARG A CA 1
ATOM 796 C C . ARG A 1 103 ? 8.172 13.325 16.019 1.00 66.19 103 ARG A C 1
ATOM 798 O O . ARG A 1 103 ? 7.993 12.787 17.107 1.00 66.19 103 ARG A O 1
ATOM 805 N N . LYS A 1 104 ? 7.179 13.904 15.346 1.00 64.31 104 LYS A N 1
ATOM 806 C CA . LYS A 1 104 ? 5.778 13.941 15.788 1.00 64.31 104 LYS A CA 1
ATOM 807 C C . LYS A 1 104 ? 4.921 12.850 15.136 1.00 64.31 104 LYS A C 1
ATOM 809 O O . LYS A 1 104 ? 3.761 12.707 15.504 1.00 64.31 104 LYS A O 1
ATOM 814 N N . GLY A 1 105 ? 5.468 12.089 14.183 1.00 67.50 105 GLY A N 1
ATOM 815 C CA . GLY A 1 105 ? 4.771 11.020 13.462 1.00 67.50 105 GLY A CA 1
ATOM 816 C C . GLY A 1 105 ? 5.556 9.708 13.412 1.00 67.50 105 GLY A C 1
ATOM 817 O O . GLY A 1 105 ? 6.782 9.694 13.509 1.00 67.50 105 GLY A O 1
ATOM 818 N N . LEU A 1 106 ? 4.835 8.596 13.245 1.00 79.38 106 LEU A N 1
ATOM 819 C CA . LEU A 1 106 ? 5.414 7.288 12.933 1.00 79.38 106 LEU A CA 1
ATOM 820 C C . LEU A 1 106 ? 5.587 7.168 11.416 1.00 79.38 106 LEU A C 1
ATOM 822 O O . LEU A 1 106 ? 4.649 7.463 10.677 1.00 79.38 106 LEU A O 1
ATOM 826 N N . LEU A 1 107 ? 6.742 6.669 10.960 1.00 82.75 107 LEU A N 1
ATOM 827 C CA . LEU A 1 107 ? 7.054 6.487 9.534 1.00 82.75 107 LEU A CA 1
ATOM 828 C C . LEU A 1 107 ? 5.936 5.760 8.775 1.00 82.75 107 LEU A C 1
ATOM 830 O O . LEU A 1 107 ? 5.476 6.238 7.742 1.00 82.75 107 LEU A O 1
ATOM 834 N N . TRP A 1 108 ? 5.459 4.645 9.332 1.00 84.75 108 TRP A N 1
ATOM 835 C CA . TRP A 1 108 ? 4.365 3.851 8.773 1.00 84.75 108 TRP A CA 1
ATOM 836 C C . TRP A 1 108 ? 3.098 4.679 8.518 1.00 84.75 108 TRP A C 1
ATOM 838 O O . TRP A 1 108 ? 2.539 4.656 7.421 1.00 84.75 108 TRP A O 1
ATOM 848 N N . THR A 1 109 ? 2.671 5.453 9.516 1.00 81.75 109 THR A N 1
ATOM 849 C CA . THR A 1 109 ? 1.483 6.303 9.418 1.00 81.75 109 THR A CA 1
ATOM 850 C C . THR A 1 109 ? 1.709 7.448 8.432 1.00 81.75 109 THR A C 1
ATOM 852 O O . THR A 1 109 ? 0.852 7.689 7.588 1.00 81.75 109 THR A O 1
ATOM 855 N N . SER A 1 110 ? 2.868 8.115 8.477 1.00 84.06 110 SER A N 1
ATOM 856 C CA . SER A 1 110 ? 3.195 9.215 7.560 1.00 84.06 110 SER A CA 1
ATOM 857 C C . SER A 1 110 ? 3.178 8.778 6.094 1.00 84.06 110 SER A C 1
ATOM 859 O O . SER A 1 110 ? 2.582 9.465 5.266 1.00 84.06 110 SER A O 1
ATOM 861 N N . VAL A 1 111 ? 3.780 7.627 5.766 1.00 85.69 111 VAL A N 1
ATOM 862 C CA . VAL A 1 111 ? 3.779 7.091 4.393 1.00 85.69 111 VAL A CA 1
ATOM 863 C C . VAL A 1 111 ? 2.355 6.825 3.919 1.00 85.69 111 VAL A C 1
ATOM 865 O O . VAL A 1 111 ? 1.993 7.201 2.809 1.00 85.69 111 VAL A O 1
ATOM 868 N N . ARG A 1 112 ? 1.529 6.196 4.758 1.00 83.62 112 ARG A N 1
ATOM 869 C CA . ARG A 1 112 ? 0.163 5.827 4.377 1.00 83.62 112 ARG A CA 1
ATOM 870 C C . ARG A 1 112 ? -0.761 7.025 4.218 1.00 83.62 112 ARG A C 1
ATOM 872 O O . ARG A 1 112 ? -1.552 7.031 3.283 1.00 83.62 112 ARG A O 1
ATOM 879 N N . MET A 1 113 ? -0.629 8.044 5.067 1.00 80.25 113 MET A N 1
ATOM 880 C CA . MET A 1 113 ? -1.366 9.300 4.897 1.00 80.25 113 MET A CA 1
ATOM 881 C C . MET A 1 113 ? -1.010 9.969 3.567 1.00 80.25 113 MET A C 1
ATOM 883 O O . MET A 1 113 ? -1.904 10.319 2.803 1.00 80.25 113 MET A O 1
ATOM 887 N N . ALA A 1 114 ? 0.283 10.039 3.232 1.00 82.00 114 ALA A N 1
ATOM 888 C CA . ALA A 1 114 ? 0.714 10.555 1.935 1.00 82.00 114 ALA A CA 1
ATOM 889 C C . ALA A 1 114 ? 0.200 9.692 0.761 1.00 82.00 114 ALA A C 1
ATOM 891 O O . ALA A 1 114 ? -0.214 10.225 -0.262 1.00 82.00 114 ALA A O 1
ATOM 892 N N . ALA A 1 115 ? 0.160 8.364 0.915 1.00 81.75 115 ALA A N 1
ATOM 893 C CA . ALA A 1 115 ? -0.349 7.442 -0.105 1.00 81.75 115 ALA A CA 1
ATOM 894 C C . ALA A 1 115 ? -1.887 7.459 -0.270 1.00 81.75 115 ALA A C 1
ATOM 896 O O . ALA A 1 115 ? -2.399 6.991 -1.292 1.00 81.75 115 ALA A O 1
ATOM 897 N N . ILE A 1 116 ? -2.640 7.948 0.722 1.00 77.75 116 ILE A N 1
ATOM 898 C CA . ILE A 1 116 ? -4.092 8.171 0.613 1.00 77.75 116 ILE A CA 1
ATOM 899 C C . ILE A 1 116 ? -4.382 9.401 -0.246 1.00 77.75 116 ILE A C 1
ATOM 901 O O . ILE A 1 116 ? -5.286 9.355 -1.071 1.00 77.75 116 ILE A O 1
ATOM 905 N N . GLU A 1 117 ? -3.618 10.476 -0.054 1.00 77.38 117 GLU A N 1
ATOM 906 C CA . GLU A 1 117 ? -3.782 11.750 -0.769 1.00 77.38 117 GLU A CA 1
ATOM 907 C C . GLU A 1 117 ? -3.322 11.692 -2.231 1.00 77.38 117 GLU A C 1
ATOM 909 O O . GLU A 1 117 ? -3.528 12.641 -2.985 1.00 77.38 117 GLU A O 1
ATOM 914 N N . LEU A 1 118 ? -2.653 10.611 -2.625 1.00 77.94 118 LEU A N 1
ATOM 915 C CA . LEU A 1 118 ? -2.082 10.484 -3.950 1.00 77.94 118 LEU A CA 1
ATOM 916 C C . LEU A 1 118 ? -3.148 10.118 -4.991 1.00 77.94 118 LEU A C 1
ATOM 918 O O . LEU A 1 118 ? -3.813 9.084 -4.894 1.00 77.94 118 LEU A O 1
ATOM 922 N N . GLU A 1 119 ? -3.212 10.920 -6.048 1.00 79.81 119 GLU A N 1
ATOM 923 C CA . GLU A 1 119 ? -3.884 10.561 -7.294 1.00 79.81 119 GLU A CA 1
ATOM 924 C C . GLU A 1 119 ? -3.017 9.550 -8.057 1.00 79.81 119 GLU A C 1
ATOM 926 O O . GLU A 1 119 ? -1.998 9.901 -8.654 1.00 79.81 119 GLU A O 1
ATOM 931 N N . ILE A 1 120 ? -3.395 8.274 -7.995 1.00 82.81 120 ILE A N 1
ATOM 932 C CA . ILE A 1 120 ? -2.750 7.204 -8.762 1.00 82.81 120 ILE A CA 1
ATOM 933 C C . ILE A 1 120 ? -3.516 7.069 -10.077 1.00 82.81 120 ILE A C 1
ATOM 935 O O . ILE A 1 120 ? -4.732 6.879 -10.064 1.00 82.81 120 ILE A O 1
ATOM 939 N N . ALA A 1 121 ? -2.811 7.198 -11.199 1.00 87.75 121 ALA A N 1
ATOM 940 C CA . ALA A 1 121 ? -3.402 7.048 -12.522 1.00 87.75 121 ALA A CA 1
ATOM 941 C C . ALA A 1 121 ? -3.755 5.583 -12.810 1.00 87.75 121 ALA A C 1
ATOM 943 O O . ALA A 1 121 ? -3.149 4.667 -12.249 1.00 87.75 121 ALA A O 1
ATOM 944 N N . ASP A 1 122 ? -4.715 5.368 -13.707 1.00 90.31 122 ASP A N 1
ATOM 945 C CA . ASP A 1 122 ? -5.046 4.025 -14.177 1.00 90.31 122 ASP A CA 1
ATOM 946 C C . ASP A 1 122 ? -3.838 3.380 -14.866 1.00 90.31 122 ASP A C 1
ATOM 948 O O . ASP A 1 122 ? -3.069 4.032 -15.581 1.00 90.31 122 ASP A O 1
ATOM 952 N N . ASP A 1 123 ? -3.663 2.082 -14.638 1.00 88.12 123 ASP A N 1
ATOM 953 C CA . ASP A 1 123 ? -2.607 1.310 -15.271 1.00 88.12 123 ASP A CA 1
ATOM 954 C C . ASP A 1 123 ? -2.932 1.114 -16.754 1.00 88.12 123 ASP A C 1
ATOM 956 O O . ASP A 1 123 ? -3.852 0.389 -17.124 1.00 88.12 123 ASP A O 1
ATOM 960 N N . VAL A 1 124 ? -2.163 1.783 -17.611 1.00 89.06 124 VAL A N 1
ATOM 961 C CA . VAL A 1 124 ? -2.365 1.774 -19.066 1.00 89.06 124 VAL A CA 1
ATOM 962 C C . VAL A 1 124 ? -1.793 0.530 -19.753 1.00 89.06 124 VAL A C 1
ATOM 964 O O . VAL A 1 124 ? -1.866 0.416 -20.979 1.00 89.06 124 VAL A O 1
ATOM 967 N N . ARG A 1 125 ? -1.167 -0.393 -19.009 1.00 86.38 125 ARG A N 1
ATOM 968 C CA . ARG A 1 125 ? -0.633 -1.631 -19.586 1.00 86.38 125 ARG A CA 1
ATOM 969 C C . ARG A 1 125 ? -1.795 -2.534 -20.021 1.00 86.38 125 ARG A C 1
ATOM 971 O O . ARG A 1 125 ? -2.706 -2.770 -19.236 1.00 86.38 125 ARG A O 1
ATOM 978 N N . PRO A 1 126 ? -1.755 -3.119 -21.233 1.00 86.19 126 PRO A N 1
ATOM 979 C CA . PRO A 1 126 ? -2.890 -3.863 -21.794 1.00 86.19 126 PRO A CA 1
ATOM 980 C C . PRO A 1 126 ? -3.235 -5.148 -21.026 1.00 86.19 126 PRO A C 1
ATOM 982 O O . PRO A 1 126 ? -4.325 -5.687 -21.180 1.00 86.19 126 PRO A O 1
ATOM 985 N N . PHE A 1 127 ? -2.303 -5.648 -20.215 1.00 82.75 127 PHE A N 1
ATOM 986 C CA . PHE A 1 127 ? -2.453 -6.845 -19.390 1.00 82.75 127 PHE A CA 1
ATOM 987 C C . PHE A 1 127 ? -2.726 -6.524 -17.913 1.00 82.75 127 PHE A C 1
ATOM 989 O O . PHE A 1 127 ? -2.677 -7.430 -17.078 1.00 82.75 127 PHE A O 1
ATOM 996 N N . ALA A 1 128 ? -2.961 -5.252 -17.578 1.00 85.56 128 ALA A N 1
ATOM 997 C CA . ALA A 1 128 ? -3.186 -4.779 -16.221 1.00 85.56 128 ALA A CA 1
ATOM 998 C C . ALA A 1 128 ? -4.573 -4.137 -16.069 1.00 85.56 128 ALA A C 1
ATOM 1000 O O . ALA A 1 128 ? -5.153 -3.623 -17.021 1.00 85.56 128 ALA A O 1
ATOM 1001 N N . SER A 1 129 ? -5.105 -4.172 -14.851 1.00 85.81 129 SER A N 1
ATOM 1002 C CA . SER A 1 129 ? -6.353 -3.519 -14.465 1.00 85.81 129 SER A CA 1
ATOM 1003 C C . SER A 1 129 ? -6.229 -3.001 -13.041 1.00 85.81 129 SER A C 1
ATOM 1005 O O . SER A 1 129 ? -6.085 -3.785 -12.103 1.00 85.81 129 SER A O 1
ATOM 1007 N N . GLY A 1 130 ? -6.355 -1.691 -12.873 1.00 85.31 130 GLY A N 1
ATOM 1008 C CA . GLY A 1 130 ? -6.249 -0.991 -11.598 1.00 85.31 130 GLY A CA 1
ATOM 1009 C C . GLY A 1 130 ? -5.431 0.273 -11.784 1.00 85.31 130 GLY A C 1
ATOM 1010 O O . GLY A 1 130 ? -5.483 0.877 -12.849 1.00 85.31 130 GLY A O 1
ATOM 1011 N N . GLN A 1 131 ? -4.680 0.674 -10.764 1.00 85.38 131 GLN A N 1
ATOM 1012 C CA . GLN A 1 131 ? -3.932 1.927 -10.793 1.00 85.38 131 GLN A CA 1
ATOM 1013 C C . GLN A 1 131 ? -2.445 1.686 -10.531 1.00 85.38 131 GLN A C 1
ATOM 1015 O O . GLN A 1 131 ? -2.071 0.786 -9.767 1.00 85.38 131 GLN A O 1
ATOM 1020 N N . LEU A 1 132 ? -1.598 2.501 -11.156 1.00 86.88 132 LEU A N 1
ATOM 1021 C CA . LEU A 1 132 ? -0.149 2.444 -11.032 1.00 86.88 132 LEU A CA 1
ATOM 1022 C C . LEU A 1 132 ? 0.452 3.853 -11.046 1.00 86.88 132 LEU A C 1
ATOM 1024 O O . LEU A 1 132 ? 0.130 4.681 -11.892 1.00 86.88 132 LEU A O 1
ATOM 1028 N N . LEU A 1 133 ? 1.373 4.100 -10.124 1.00 86.75 133 LEU A N 1
ATOM 1029 C CA . LEU A 1 133 ? 2.238 5.272 -10.106 1.00 86.75 133 LEU A CA 1
ATOM 1030 C C . LEU A 1 133 ? 3.684 4.792 -10.052 1.00 86.75 133 LEU A C 1
ATOM 1032 O O . LEU A 1 133 ? 4.026 4.025 -9.157 1.00 86.75 133 LEU A O 1
ATOM 1036 N N . THR A 1 134 ? 4.540 5.281 -10.944 1.00 86.88 134 THR A N 1
ATOM 1037 C CA . THR A 1 134 ? 5.970 4.941 -10.957 1.00 86.88 134 THR A CA 1
ATOM 1038 C C . THR A 1 134 ? 6.807 6.161 -10.591 1.00 86.88 134 THR A C 1
ATOM 1040 O O . THR A 1 134 ? 6.624 7.245 -11.134 1.00 86.88 134 THR A O 1
ATOM 1043 N N .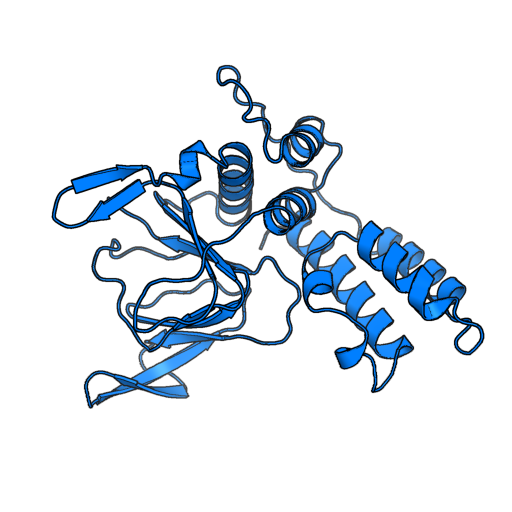 LEU A 1 135 ? 7.754 5.984 -9.681 1.00 86.75 135 LEU A N 1
ATOM 1044 C CA . LEU A 1 135 ? 8.693 6.966 -9.155 1.00 86.75 135 LEU A CA 1
ATOM 1045 C C . LEU A 1 135 ? 10.122 6.481 -9.418 1.00 86.75 135 LEU A C 1
ATOM 1047 O O . LEU A 1 135 ? 10.372 5.283 -9.508 1.00 86.75 135 LEU A O 1
ATOM 1051 N N . GLY A 1 136 ? 11.064 7.416 -9.483 1.00 86.75 136 GLY A N 1
ATOM 1052 C CA . GLY A 1 136 ? 12.475 7.122 -9.714 1.00 86.75 136 GLY A CA 1
ATOM 1053 C C . GLY A 1 136 ? 12.846 7.071 -11.195 1.00 86.75 136 GLY A C 1
ATOM 1054 O O . GLY A 1 136 ? 12.228 7.749 -12.030 1.00 86.75 136 GLY A O 1
ATOM 1055 N N . LEU A 1 137 ? 13.911 6.329 -11.488 1.00 84.19 137 LEU A N 1
ATOM 1056 C CA . LEU A 1 137 ? 14.453 6.173 -12.833 1.00 84.19 137 LEU A CA 1
ATOM 1057 C C . LEU A 1 137 ? 13.609 5.195 -13.654 1.00 84.19 137 LEU A C 1
ATOM 1059 O O . LEU A 1 137 ? 13.011 4.262 -13.125 1.00 84.19 137 LEU A O 1
ATOM 1063 N N . TYR A 1 138 ? 13.553 5.422 -14.961 1.00 81.31 138 TYR A N 1
ATOM 1064 C CA . TYR A 1 138 ? 12.992 4.475 -15.914 1.00 81.31 138 TYR A CA 1
ATOM 1065 C C . TYR A 1 138 ? 13.884 4.372 -17.149 1.00 81.31 138 TYR A C 1
ATOM 1067 O O . TYR A 1 138 ? 14.481 5.360 -17.588 1.00 81.31 138 TYR A O 1
ATOM 1075 N N . GLY A 1 139 ? 13.918 3.170 -17.724 1.00 73.06 139 GLY A N 1
ATOM 1076 C CA . GLY A 1 139 ? 14.558 2.875 -18.998 1.00 73.06 139 GLY A CA 1
ATOM 1077 C C . GLY A 1 139 ? 13.527 2.426 -20.031 1.00 73.06 139 GLY A C 1
ATOM 1078 O O . GLY A 1 139 ? 12.766 1.494 -19.779 1.00 73.06 139 GLY A O 1
ATOM 1079 N N . LYS A 1 140 ? 13.475 3.062 -21.207 1.00 75.12 140 LYS A N 1
ATOM 1080 C CA . LYS A 1 140 ? 12.639 2.585 -22.327 1.00 75.12 140 LYS A CA 1
ATOM 1081 C C . LYS A 1 140 ? 13.305 2.857 -23.670 1.00 75.12 140 LYS A C 1
ATOM 1083 O O . LYS A 1 140 ? 13.544 4.006 -24.023 1.00 75.12 140 LYS A O 1
ATOM 1088 N N . GLY A 1 141 ? 13.569 1.798 -24.439 1.00 74.06 141 GLY A N 1
ATOM 1089 C CA . GLY A 1 141 ? 14.130 1.913 -25.793 1.00 74.06 141 GLY A CA 1
ATOM 1090 C C . GLY A 1 141 ? 15.514 2.572 -25.840 1.00 74.06 141 GLY A C 1
ATOM 1091 O O . GLY A 1 141 ? 15.779 3.350 -26.747 1.00 74.06 141 GLY A O 1
ATOM 1092 N N . GLY A 1 142 ? 16.364 2.316 -24.839 1.00 72.81 142 GLY A N 1
ATOM 1093 C CA . GLY A 1 142 ? 17.696 2.926 -24.724 1.00 72.81 142 GLY A CA 1
ATOM 1094 C C . GLY A 1 142 ? 17.712 4.346 -24.142 1.00 72.81 142 GLY A C 1
ATOM 1095 O O . GLY A 1 142 ? 18.786 4.915 -23.979 1.00 72.81 142 GLY A O 1
ATOM 1096 N N . LEU A 1 143 ? 16.551 4.918 -23.805 1.00 75.25 143 LEU A N 1
ATOM 1097 C CA . LEU A 1 143 ? 16.453 6.198 -23.103 1.00 75.25 143 LEU A CA 1
ATOM 1098 C C . LEU A 1 143 ? 16.370 5.976 -21.594 1.00 75.25 143 LEU A C 1
ATOM 1100 O O . LEU A 1 143 ? 15.579 5.146 -21.144 1.00 75.25 143 LEU A O 1
ATOM 1104 N N . LEU A 1 144 ? 17.138 6.766 -20.844 1.00 80.00 144 LEU A N 1
ATOM 1105 C CA . LEU A 1 144 ? 17.106 6.849 -19.386 1.00 80.00 144 LEU A CA 1
ATOM 1106 C C . LEU A 1 144 ? 16.497 8.184 -18.964 1.00 80.00 144 LEU A C 1
ATOM 1108 O O . LEU A 1 144 ? 16.858 9.235 -19.496 1.00 80.00 144 LEU A O 1
ATOM 1112 N N . GLY A 1 145 ? 15.580 8.156 -18.002 1.00 83.56 145 GLY A N 1
ATOM 1113 C CA . GLY A 1 145 ? 14.953 9.368 -17.492 1.00 83.56 145 GLY A CA 1
ATOM 1114 C C . GLY A 1 145 ? 14.380 9.204 -16.093 1.00 83.56 145 GLY A C 1
ATOM 1115 O O . GLY A 1 145 ? 14.326 8.108 -15.547 1.00 83.56 145 GLY A O 1
ATOM 1116 N N . LEU A 1 146 ? 13.925 10.315 -15.515 1.00 84.19 146 LEU A N 1
ATOM 1117 C CA . LEU A 1 146 ? 13.152 10.321 -14.273 1.00 84.19 146 LEU A CA 1
ATOM 1118 C C . LEU A 1 146 ? 11.662 10.342 -14.594 1.00 84.19 146 LEU A C 1
ATOM 1120 O O . LEU A 1 146 ? 11.217 11.134 -15.432 1.00 84.19 146 LEU A O 1
ATOM 1124 N N . SER A 1 147 ? 10.880 9.511 -13.903 1.00 85.00 147 SER A N 1
ATOM 1125 C CA . SER A 1 147 ? 9.422 9.563 -14.019 1.00 85.00 147 SER A CA 1
ATOM 1126 C C . SER A 1 147 ? 8.914 10.963 -13.664 1.00 85.00 147 SER A C 1
ATOM 1128 O O . SER A 1 147 ? 9.384 11.580 -12.701 1.00 85.00 147 SER A O 1
ATOM 1130 N N . LYS A 1 148 ? 7.920 11.456 -14.415 1.00 83.38 148 LYS A N 1
ATOM 1131 C CA . LYS A 1 148 ? 7.274 12.756 -14.159 1.00 83.38 148 LYS A CA 1
ATOM 1132 C C . LYS A 1 148 ? 6.704 12.831 -12.741 1.00 83.38 148 LYS A C 1
ATOM 1134 O O . LYS A 1 148 ? 6.767 13.889 -12.113 1.00 83.38 148 LYS A O 1
ATOM 1139 N N . ASP A 1 149 ? 6.212 11.711 -12.221 1.00 83.69 149 ASP A N 1
ATOM 1140 C CA . ASP A 1 149 ? 5.613 11.632 -10.889 1.00 83.69 149 ASP A CA 1
ATOM 1141 C C . ASP A 1 149 ? 6.642 11.817 -9.771 1.00 83.69 149 ASP A C 1
ATOM 1143 O O . ASP A 1 149 ? 6.311 12.333 -8.704 1.00 83.69 149 ASP A O 1
ATOM 1147 N N . THR A 1 150 ? 7.917 11.512 -10.039 1.00 83.81 150 THR A N 1
ATOM 1148 C CA . THR A 1 150 ? 9.028 11.760 -9.108 1.00 83.81 150 THR A CA 1
ATOM 1149 C C . THR A 1 150 ? 9.122 13.233 -8.726 1.00 83.81 150 THR A C 1
ATOM 1151 O O . THR A 1 150 ? 9.301 13.563 -7.553 1.00 83.81 150 THR A O 1
ATOM 1154 N N . ASN A 1 151 ? 8.966 14.126 -9.708 1.00 80.56 151 ASN A N 1
ATOM 1155 C CA . ASN A 1 151 ? 9.027 15.568 -9.480 1.00 80.56 151 ASN A CA 1
ATOM 1156 C C . ASN A 1 151 ? 7.746 16.097 -8.829 1.00 80.56 151 ASN A C 1
ATOM 1158 O O . ASN A 1 151 ? 7.814 16.982 -7.978 1.00 80.56 151 ASN A O 1
ATOM 1162 N N . ARG A 1 152 ? 6.582 15.547 -9.199 1.00 81.00 152 ARG A N 1
ATOM 1163 C CA . ARG A 1 152 ? 5.284 15.975 -8.650 1.00 81.00 152 ARG A CA 1
ATOM 1164 C C . ARG A 1 152 ? 5.122 15.578 -7.182 1.00 81.00 152 ARG A C 1
ATOM 1166 O O . ARG A 1 152 ? 4.590 16.366 -6.411 1.00 81.00 152 ARG A O 1
ATOM 1173 N N . SER A 1 153 ? 5.643 14.415 -6.790 1.00 79.62 153 SER A N 1
ATOM 1174 C CA . SER A 1 153 ? 5.429 13.815 -5.467 1.00 79.62 153 SER A CA 1
ATOM 1175 C C . SER A 1 153 ? 6.740 13.606 -4.701 1.00 79.62 153 SER A C 1
ATOM 1177 O O . SER A 1 153 ? 6.976 12.562 -4.090 1.00 79.62 153 SER A O 1
ATOM 1179 N N . CYS A 1 154 ? 7.603 14.625 -4.700 1.00 80.88 154 CYS A N 1
ATOM 1180 C CA . CYS A 1 154 ? 8.960 14.555 -4.149 1.00 80.88 154 CYS A CA 1
ATOM 1181 C C . CYS A 1 154 ? 9.013 14.093 -2.675 1.00 80.88 154 CYS A C 1
ATOM 1183 O O . CYS A 1 154 ? 9.849 13.273 -2.297 1.00 80.88 154 CYS A O 1
ATOM 1185 N N . ASN A 1 155 ? 8.094 14.578 -1.831 1.00 81.00 155 ASN A N 1
ATOM 1186 C CA . ASN A 1 155 ? 8.035 14.227 -0.411 1.00 81.00 155 ASN A CA 1
ATOM 1187 C C . ASN A 1 155 ? 7.536 12.798 -0.201 1.00 81.00 155 ASN A C 1
ATOM 1189 O O . ASN A 1 155 ? 8.020 12.118 0.698 1.00 81.00 155 ASN A O 1
ATOM 1193 N N . LEU A 1 156 ? 6.618 12.319 -1.045 1.00 82.56 1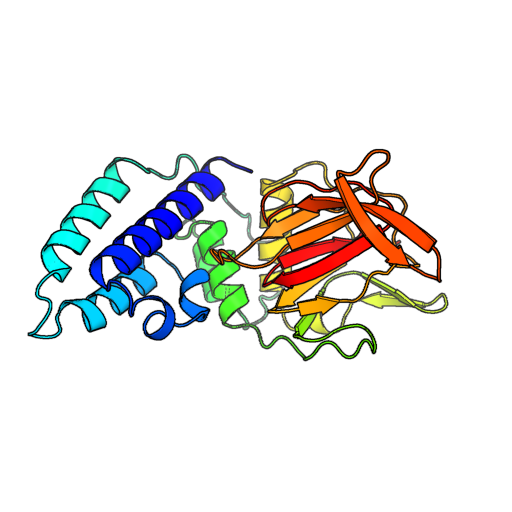56 LEU A N 1
ATOM 1194 C CA . LEU A 1 156 ? 6.192 10.923 -1.015 1.00 82.56 156 LEU A CA 1
ATOM 1195 C C . LEU A 1 156 ? 7.350 10.007 -1.407 1.00 82.56 156 LEU A C 1
ATOM 1197 O O . LEU A 1 156 ? 7.620 9.047 -0.696 1.00 82.56 156 LEU A O 1
ATOM 1201 N N . HIS A 1 157 ? 8.076 10.335 -2.478 1.00 84.50 157 HIS A N 1
ATOM 1202 C CA . HIS A 1 157 ? 9.255 9.571 -2.877 1.00 84.50 157 HIS A CA 1
ATOM 1203 C C . HIS A 1 157 ? 10.289 9.505 -1.739 1.00 84.50 157 HIS A C 1
ATOM 1205 O O . HIS A 1 157 ? 10.791 8.430 -1.424 1.00 84.50 157 HIS A O 1
ATOM 1211 N N . ARG A 1 158 ? 10.533 10.619 -1.035 1.00 84.00 158 ARG A N 1
ATOM 1212 C CA . ARG A 1 158 ? 11.392 10.632 0.161 1.00 84.00 158 ARG A CA 1
ATOM 1213 C C . ARG A 1 158 ? 10.857 9.740 1.283 1.00 84.00 158 ARG A C 1
ATOM 1215 O O . ARG A 1 158 ? 11.626 8.971 1.848 1.00 84.00 158 ARG A O 1
ATOM 1222 N N . LEU A 1 159 ? 9.564 9.823 1.607 1.00 85.00 159 LEU A N 1
ATOM 1223 C CA . LEU A 1 159 ? 8.933 8.975 2.628 1.00 85.00 159 LEU A CA 1
ATOM 1224 C C . LEU A 1 159 ? 9.059 7.487 2.285 1.00 85.00 159 LEU A C 1
ATOM 1226 O O . LEU A 1 159 ? 9.379 6.685 3.160 1.00 85.00 159 LEU A O 1
ATOM 1230 N N . LEU A 1 160 ? 8.839 7.126 1.020 1.00 86.94 160 LEU A N 1
ATOM 1231 C CA . LEU A 1 160 ? 8.982 5.757 0.534 1.00 86.94 160 LEU A CA 1
ATOM 1232 C C . LEU A 1 160 ? 10.436 5.294 0.595 1.00 86.94 160 LEU A C 1
ATOM 1234 O O . LEU A 1 160 ? 10.686 4.207 1.096 1.00 86.94 160 LEU A O 1
ATOM 1238 N N . ASN A 1 161 ? 11.401 6.125 0.201 1.00 87.56 161 ASN A N 1
ATOM 1239 C CA . ASN A 1 161 ? 12.819 5.780 0.326 1.00 87.56 161 ASN A CA 1
ATOM 1240 C C . ASN A 1 161 ? 13.217 5.537 1.785 1.00 87.56 161 ASN A C 1
ATOM 1242 O O . ASN A 1 161 ? 13.877 4.548 2.083 1.00 87.56 161 ASN A O 1
ATOM 1246 N N . VAL A 1 162 ? 12.754 6.373 2.720 1.00 86.81 162 VAL A N 1
ATOM 1247 C CA . VAL A 1 162 ? 12.972 6.133 4.155 1.00 86.81 162 VAL A CA 1
ATOM 1248 C C . VAL A 1 162 ? 12.314 4.825 4.598 1.00 86.81 162 VAL A C 1
ATOM 1250 O O . VAL A 1 162 ? 12.908 4.075 5.369 1.00 86.81 162 VAL A O 1
ATOM 1253 N N . LEU A 1 163 ? 11.103 4.524 4.120 1.00 87.38 163 LEU A N 1
ATOM 1254 C CA . LEU A 1 163 ? 10.420 3.262 4.413 1.00 87.38 163 LEU A CA 1
ATOM 1255 C C . LEU A 1 163 ? 11.217 2.050 3.927 1.00 87.38 163 LEU A C 1
ATOM 1257 O O . LEU A 1 163 ? 11.321 1.061 4.654 1.00 87.38 163 LEU A O 1
ATOM 1261 N N . VAL A 1 164 ? 11.795 2.135 2.733 1.00 87.31 164 VAL A N 1
ATOM 1262 C CA . VAL A 1 164 ? 12.639 1.087 2.160 1.00 87.31 164 VAL A CA 1
ATOM 1263 C C . VAL A 1 164 ? 13.904 0.913 2.977 1.00 87.31 164 VAL A C 1
ATOM 1265 O O . VAL A 1 164 ? 14.143 -0.189 3.452 1.00 87.31 164 VAL A O 1
ATOM 1268 N N . GLN A 1 165 ? 14.641 1.991 3.252 1.00 86.44 165 GLN A N 1
ATOM 1269 C CA . GLN A 1 165 ? 15.859 1.937 4.071 1.00 86.44 165 GLN A CA 1
ATOM 1270 C C . GLN A 1 165 ? 15.588 1.400 5.474 1.00 86.44 165 GLN A C 1
ATOM 1272 O O . GLN A 1 165 ? 16.373 0.623 6.006 1.00 86.44 165 GLN A O 1
ATOM 1277 N N . ALA A 1 166 ? 14.460 1.779 6.074 1.00 84.56 166 ALA A N 1
ATOM 1278 C CA . ALA A 1 166 ? 14.050 1.238 7.358 1.00 84.56 166 ALA A CA 1
ATOM 1279 C C . ALA A 1 166 ? 13.778 -0.267 7.266 1.00 84.56 166 ALA A C 1
ATOM 1281 O O . ALA A 1 166 ? 14.121 -1.001 8.188 1.00 84.56 166 ALA A O 1
ATOM 1282 N N . THR A 1 167 ? 13.147 -0.720 6.178 1.00 85.06 167 THR A N 1
ATOM 1283 C CA . THR A 1 167 ? 12.714 -2.111 5.984 1.00 85.06 167 THR A CA 1
ATOM 1284 C C . THR A 1 167 ? 13.857 -3.038 5.593 1.00 85.06 167 THR A C 1
ATOM 1286 O O . THR A 1 167 ? 13.930 -4.151 6.115 1.00 85.06 167 THR A O 1
ATOM 1289 N N . TRP A 1 168 ? 14.735 -2.576 4.708 1.00 86.62 168 TRP A N 1
ATOM 1290 C CA . TRP A 1 168 ? 15.887 -3.294 4.189 1.00 86.62 168 TRP A CA 1
ATOM 1291 C C . TRP A 1 168 ? 17.030 -2.303 3.898 1.00 86.62 168 TRP A C 1
ATOM 1293 O O . TRP A 1 168 ? 17.152 -1.798 2.783 1.00 86.62 168 TRP A O 1
ATOM 1303 N N . PRO A 1 169 ? 17.900 -2.028 4.890 1.00 86.06 169 PRO A N 1
ATOM 1304 C CA . PRO A 1 169 ? 18.937 -0.993 4.788 1.00 86.06 169 PRO A CA 1
ATOM 1305 C C . PRO A 1 169 ? 19.949 -1.181 3.652 1.00 86.06 169 PRO A C 1
ATOM 1307 O O . PRO A 1 169 ? 20.565 -0.214 3.217 1.00 86.06 169 PRO A O 1
ATOM 1310 N N . HIS A 1 170 ? 20.140 -2.424 3.205 1.00 84.81 170 HIS A N 1
ATOM 1311 C CA . HIS A 1 170 ? 21.099 -2.800 2.164 1.00 84.81 170 HIS A CA 1
ATOM 1312 C C . HIS A 1 170 ? 20.457 -2.996 0.788 1.00 84.81 170 HIS A C 1
ATOM 1314 O O . HIS A 1 170 ? 21.156 -3.378 -0.144 1.00 84.81 170 HIS A O 1
ATOM 1320 N N . HIS A 1 171 ? 19.146 -2.776 0.662 1.00 85.56 171 HIS A N 1
ATOM 1321 C CA . HIS A 1 171 ? 18.484 -2.866 -0.629 1.00 85.56 171 HIS A CA 1
ATOM 1322 C C . HIS A 1 171 ? 18.994 -1.755 -1.546 1.00 85.56 171 HIS A C 1
ATOM 1324 O O . HIS A 1 171 ? 19.177 -0.619 -1.106 1.00 85.56 171 HIS A O 1
ATOM 1330 N N . ILE A 1 172 ? 19.211 -2.080 -2.813 1.00 82.44 172 ILE A N 1
ATOM 1331 C CA . ILE A 1 172 ? 19.554 -1.120 -3.858 1.00 82.44 172 ILE A CA 1
ATOM 1332 C C . ILE A 1 172 ? 18.363 -1.086 -4.808 1.00 82.44 172 ILE A C 1
ATOM 1334 O O . ILE A 1 172 ? 17.816 -2.129 -5.155 1.00 82.44 172 ILE A O 1
ATOM 1338 N N . TRP A 1 173 ? 17.912 0.120 -5.136 1.00 85.25 173 TRP A N 1
ATOM 1339 C CA . TRP A 1 173 ? 16.812 0.340 -6.060 1.00 85.25 173 TRP A CA 1
ATOM 1340 C C . TRP A 1 173 ? 17.001 1.682 -6.754 1.00 85.25 173 TRP A C 1
ATOM 1342 O O . TRP A 1 173 ? 17.478 2.650 -6.151 1.00 85.25 173 TRP A O 1
ATOM 1352 N N . THR A 1 174 ? 16.527 1.781 -7.987 1.00 82.31 174 THR A N 1
ATOM 1353 C CA . THR A 1 174 ? 16.410 3.067 -8.679 1.00 82.31 174 THR A CA 1
ATOM 1354 C C . THR A 1 174 ? 14.968 3.478 -8.965 1.00 82.31 174 THR A C 1
ATOM 1356 O O . THR A 1 174 ? 14.719 4.656 -9.246 1.00 82.31 174 THR A O 1
ATOM 1359 N N . SER A 1 175 ? 14.013 2.544 -8.888 1.00 86.19 175 SER A N 1
ATOM 1360 C CA . SER A 1 175 ? 12.606 2.807 -9.173 1.00 86.19 175 SER A CA 1
ATOM 1361 C C . SER A 1 175 ? 11.667 2.214 -8.122 1.00 86.19 175 SER A C 1
ATOM 1363 O O . SER A 1 175 ? 11.972 1.263 -7.401 1.00 86.19 175 SER A O 1
ATOM 1365 N N . LEU A 1 176 ? 10.504 2.843 -8.009 1.00 87.38 176 LEU A N 1
ATOM 1366 C CA . LEU A 1 176 ? 9.460 2.576 -7.030 1.00 87.38 176 LEU A CA 1
ATOM 1367 C C . LEU A 1 176 ? 8.126 2.605 -7.770 1.00 87.38 176 LEU A C 1
ATOM 1369 O O . LEU A 1 176 ? 7.840 3.582 -8.449 1.00 87.38 176 LEU A O 1
ATOM 1373 N N . ALA A 1 177 ? 7.269 1.607 -7.616 1.00 86.94 177 ALA A N 1
ATOM 1374 C CA . ALA A 1 177 ? 5.932 1.619 -8.183 1.00 86.94 177 ALA A CA 1
ATOM 1375 C C . ALA A 1 177 ? 4.872 1.419 -7.099 1.00 86.94 177 ALA A C 1
ATOM 1377 O O . ALA A 1 177 ? 4.826 0.393 -6.432 1.00 86.94 177 ALA A O 1
ATOM 1378 N N . LEU A 1 178 ? 3.993 2.399 -6.920 1.00 86.19 178 LEU A N 1
ATOM 1379 C CA . LEU A 1 178 ? 2.797 2.267 -6.100 1.00 86.19 178 LEU A CA 1
ATOM 1380 C C . LEU A 1 178 ? 1.653 1.761 -6.974 1.00 86.19 178 LEU A C 1
ATOM 1382 O O . LEU A 1 178 ? 1.130 2.479 -7.819 1.00 86.19 178 LEU A O 1
ATOM 1386 N N . SER A 1 179 ? 1.251 0.521 -6.753 1.00 84.31 179 SER A N 1
ATOM 1387 C CA . SER A 1 179 ? 0.013 -0.035 -7.307 1.00 84.31 179 SER A CA 1
ATOM 1388 C C . SER A 1 179 ? -1.180 0.354 -6.434 1.00 84.31 179 SER A C 1
ATOM 1390 O O . SER A 1 179 ? -0.974 0.661 -5.263 1.00 84.31 179 SER A O 1
ATOM 1392 N N . ALA A 1 180 ? -2.406 0.351 -6.968 1.00 82.06 180 ALA A N 1
ATOM 1393 C CA . ALA A 1 180 ? -3.657 0.345 -6.200 1.00 82.06 180 ALA A CA 1
ATOM 1394 C C . ALA A 1 180 ? -4.721 -0.523 -6.881 1.00 82.06 180 ALA A C 1
ATOM 1396 O O . ALA A 1 180 ? -5.040 -0.300 -8.046 1.00 82.06 180 ALA A O 1
ATOM 1397 N N . ASN A 1 181 ? -5.264 -1.513 -6.159 1.00 77.81 181 ASN A N 1
ATOM 1398 C CA . ASN A 1 181 ? -6.185 -2.533 -6.679 1.00 77.81 181 ASN A CA 1
ATOM 1399 C C . ASN A 1 181 ? -5.750 -3.108 -8.035 1.00 77.81 181 ASN A C 1
ATOM 1401 O O . ASN A 1 181 ? -6.585 -3.463 -8.862 1.00 77.81 181 ASN A O 1
ATOM 1405 N N . ASN A 1 182 ? -4.437 -3.182 -8.255 1.00 80.38 182 ASN A N 1
ATOM 1406 C CA . ASN A 1 182 ? -3.894 -3.526 -9.553 1.00 80.38 182 ASN A CA 1
ATOM 1407 C C . ASN A 1 182 ? -3.790 -5.038 -9.706 1.00 80.38 182 ASN A C 1
ATOM 1409 O O . ASN A 1 182 ? -3.223 -5.712 -8.847 1.00 80.38 182 ASN A O 1
ATOM 1413 N N . THR A 1 183 ? -4.360 -5.552 -10.785 1.00 83.56 183 THR A N 1
ATOM 1414 C CA . THR A 1 183 ? -4.294 -6.952 -11.184 1.00 83.56 183 THR A CA 1
ATOM 1415 C C . THR A 1 183 ? -3.610 -7.029 -12.529 1.00 83.56 183 THR A C 1
ATOM 1417 O O . THR A 1 183 ? -4.017 -6.340 -13.457 1.00 83.56 183 THR A O 1
ATOM 1420 N N . THR A 1 184 ? -2.602 -7.879 -12.650 1.00 83.56 184 THR A N 1
ATOM 1421 C CA . THR A 1 184 ? -1.884 -8.112 -13.900 1.00 83.56 184 THR A CA 1
ATOM 1422 C C . THR A 1 184 ? -1.993 -9.575 -14.292 1.00 83.56 184 THR A C 1
ATOM 1424 O O . THR A 1 184 ? -1.985 -10.455 -13.430 1.00 83.56 184 THR A O 1
ATOM 1427 N N . GLN A 1 185 ? -1.998 -9.854 -15.592 1.00 83.56 185 GLN A N 1
ATOM 1428 C CA . GLN A 1 185 ? -1.705 -11.202 -16.079 1.00 83.56 185 GLN A CA 1
ATOM 1429 C C . GLN A 1 185 ? -0.266 -11.606 -15.719 1.00 83.56 185 GLN A C 1
ATOM 1431 O O . GLN A 1 185 ? 0.546 -10.765 -15.312 1.00 83.56 185 GLN A O 1
ATOM 1436 N N . LEU A 1 186 ? 0.052 -12.895 -15.861 1.00 82.94 186 LEU A N 1
ATOM 1437 C CA . LEU A 1 186 ? 1.417 -13.379 -15.688 1.00 82.94 186 LEU A CA 1
ATOM 1438 C C . LEU A 1 186 ? 2.337 -12.696 -16.700 1.00 82.94 186 LEU A C 1
ATOM 1440 O O . LEU A 1 186 ? 2.053 -12.697 -17.898 1.00 82.94 186 LEU A O 1
ATOM 1444 N N . HIS A 1 187 ? 3.418 -12.089 -16.221 1.00 79.06 187 HIS A N 1
ATOM 1445 C CA . HIS A 1 187 ? 4.382 -11.424 -17.084 1.00 79.06 187 HIS A CA 1
ATOM 1446 C C . HIS A 1 187 ? 5.787 -11.450 -16.485 1.00 79.06 187 HIS A C 1
ATOM 1448 O O . HIS A 1 187 ? 6.011 -11.784 -15.319 1.00 79.06 187 HIS A O 1
ATOM 1454 N N . ILE A 1 188 ? 6.739 -11.097 -17.343 1.00 78.00 188 ILE A N 1
ATOM 1455 C CA . ILE A 1 188 ? 8.125 -10.822 -16.984 1.00 78.00 188 ILE A CA 1
ATOM 1456 C C . ILE A 1 188 ? 8.341 -9.341 -17.232 1.00 78.00 188 ILE A C 1
ATOM 1458 O O . ILE A 1 188 ? 8.114 -8.868 -18.352 1.00 78.00 188 ILE A O 1
ATOM 1462 N N . ASP A 1 189 ? 8.809 -8.624 -16.220 1.00 74.88 189 ASP A N 1
ATOM 1463 C CA . ASP A 1 189 ? 9.219 -7.235 -16.375 1.00 74.88 189 ASP A CA 1
ATOM 1464 C C . ASP A 1 189 ? 10.561 -7.177 -17.112 1.00 74.88 189 ASP A C 1
ATOM 1466 O O . ASP A 1 189 ? 11.648 -7.141 -16.534 1.00 74.88 189 ASP A O 1
ATOM 1470 N N . LYS A 1 190 ? 10.474 -7.208 -18.445 1.00 67.94 190 LYS A N 1
ATOM 1471 C CA . LYS A 1 190 ? 11.626 -7.093 -19.341 1.00 67.94 190 LYS A CA 1
ATOM 1472 C C . LYS A 1 190 ? 12.257 -5.709 -19.164 1.00 67.94 190 LYS A C 1
ATOM 1474 O O . LYS A 1 190 ? 11.676 -4.713 -19.591 1.00 67.94 190 LYS A O 1
ATOM 1479 N N . GLY A 1 191 ? 13.448 -5.660 -18.574 1.00 64.50 191 GLY A N 1
ATOM 1480 C CA . GLY A 1 191 ? 14.204 -4.423 -18.347 1.00 64.50 191 GLY A CA 1
ATOM 1481 C C . GLY A 1 191 ? 14.586 -4.170 -16.890 1.00 64.50 191 GLY A C 1
ATOM 1482 O O . GLY A 1 191 ? 15.402 -3.284 -16.650 1.00 64.50 191 GLY A O 1
ATOM 1483 N N . ASN A 1 192 ? 14.054 -4.952 -15.948 1.00 67.56 192 ASN A N 1
ATOM 1484 C CA . ASN A 1 192 ? 14.577 -4.969 -14.585 1.00 67.56 192 ASN A CA 1
ATOM 1485 C C . ASN A 1 192 ? 15.955 -5.644 -14.567 1.00 67.56 192 ASN A C 1
ATOM 1487 O O . ASN A 1 192 ? 16.223 -6.551 -15.363 1.00 67.56 192 ASN A O 1
ATOM 1491 N N . MET A 1 193 ? 16.824 -5.198 -13.660 1.00 64.56 193 MET A N 1
ATOM 1492 C CA . MET A 1 193 ? 18.052 -5.931 -13.352 1.00 64.56 193 MET A CA 1
ATOM 1493 C C . MET A 1 193 ? 17.696 -7.314 -12.787 1.00 64.56 193 MET A C 1
ATOM 1495 O O . MET A 1 193 ? 16.659 -7.469 -12.141 1.00 64.56 193 MET A O 1
ATOM 1499 N N . ASP A 1 194 ? 18.566 -8.301 -13.010 1.00 70.12 194 ASP A N 1
ATOM 1500 C CA . ASP A 1 194 ? 18.541 -9.569 -12.274 1.00 70.12 194 ASP A CA 1
ATOM 1501 C C . ASP A 1 194 ? 18.948 -9.305 -10.813 1.00 70.12 194 ASP A C 1
ATOM 1503 O O . ASP A 1 194 ? 20.106 -9.436 -10.417 1.00 70.12 194 ASP A O 1
ATOM 1507 N N . ALA A 1 195 ? 17.999 -8.762 -10.055 1.00 69.56 195 ALA A N 1
ATOM 1508 C CA . ALA A 1 195 ? 18.172 -8.262 -8.705 1.00 69.56 195 ALA A CA 1
ATOM 1509 C C . ALA A 1 195 ? 16.939 -8.584 -7.857 1.00 69.56 195 ALA A C 1
ATOM 1511 O O . ALA A 1 195 ? 15.849 -8.887 -8.349 1.00 69.56 195 ALA A O 1
ATOM 1512 N N . GLU A 1 196 ? 17.111 -8.513 -6.542 1.00 73.62 196 GLU A N 1
ATOM 1513 C CA . GLU A 1 196 ? 16.014 -8.723 -5.606 1.00 73.62 196 GLU A CA 1
ATOM 1514 C C . GLU A 1 196 ? 14.982 -7.591 -5.714 1.00 73.62 196 GLU A C 1
ATOM 1516 O O . GLU A 1 196 ? 15.330 -6.426 -5.885 1.00 73.62 196 GLU A O 1
ATOM 1521 N N . VAL A 1 197 ? 13.700 -7.930 -5.571 1.00 78.00 197 VAL A N 1
ATOM 1522 C CA . VAL A 1 197 ? 12.579 -6.980 -5.593 1.00 78.00 197 VAL A CA 1
ATOM 1523 C C . VAL A 1 197 ? 11.997 -6.894 -4.188 1.00 78.00 197 VAL A C 1
ATOM 1525 O O . VAL A 1 197 ? 11.584 -7.900 -3.602 1.00 78.00 197 VAL A O 1
ATOM 1528 N N . LEU A 1 198 ? 11.921 -5.685 -3.627 1.00 81.94 198 LEU A N 1
ATOM 1529 C CA . LEU A 1 198 ? 11.258 -5.477 -2.342 1.00 81.94 198 LEU A CA 1
ATOM 1530 C C . LEU A 1 198 ? 9.773 -5.153 -2.545 1.00 81.94 198 LEU A C 1
ATOM 1532 O O . LEU A 1 198 ? 9.406 -4.174 -3.191 1.00 81.94 198 LEU A O 1
ATOM 1536 N N . LEU A 1 199 ? 8.909 -5.957 -1.923 1.00 83.44 199 LEU A N 1
ATOM 1537 C CA . LEU A 1 199 ? 7.471 -5.718 -1.867 1.00 83.44 199 LEU A CA 1
ATOM 1538 C C . LEU A 1 199 ? 7.051 -5.288 -0.460 1.00 83.44 199 LEU A C 1
ATOM 1540 O O . LEU A 1 199 ? 7.196 -6.044 0.503 1.00 83.44 199 LEU A O 1
ATOM 1544 N N . ILE A 1 200 ? 6.458 -4.097 -0.345 1.00 83.31 200 ILE A N 1
ATOM 1545 C CA . ILE A 1 200 ? 5.876 -3.613 0.913 1.00 83.31 200 ILE A CA 1
ATOM 1546 C C . ILE A 1 200 ? 4.376 -3.380 0.721 1.00 83.31 200 ILE A C 1
ATOM 1548 O O . ILE A 1 200 ? 3.946 -2.496 -0.023 1.00 83.31 200 ILE A O 1
ATOM 1552 N N . GLY A 1 201 ? 3.560 -4.170 1.422 1.00 83.31 201 GLY A N 1
ATOM 1553 C CA . GLY A 1 201 ? 2.125 -3.912 1.535 1.00 83.31 201 GLY A CA 1
ATOM 1554 C C . GLY A 1 201 ? 1.882 -2.713 2.444 1.00 83.31 201 GLY A C 1
ATOM 1555 O O . GLY A 1 201 ? 2.308 -2.740 3.594 1.00 83.31 201 GLY A O 1
ATOM 1556 N N . LEU A 1 202 ? 1.211 -1.671 1.944 1.00 82.75 202 LEU A N 1
ATOM 1557 C CA . LEU A 1 202 ? 0.908 -0.458 2.723 1.00 82.75 202 LEU A CA 1
ATOM 1558 C C . LEU A 1 202 ? -0.474 -0.499 3.389 1.00 82.75 202 LEU A C 1
ATOM 1560 O O . LEU A 1 202 ? -0.762 0.314 4.263 1.00 82.75 202 LEU A O 1
ATOM 1564 N N . SER A 1 203 ? -1.331 -1.431 2.978 1.00 81.38 203 SER A N 1
ATOM 1565 C CA . SER A 1 203 ? -2.715 -1.541 3.440 1.00 81.38 203 SER A CA 1
ATOM 1566 C C . SER A 1 203 ? -2.953 -2.800 4.271 1.00 81.38 203 SER A C 1
ATOM 1568 O O . SER A 1 203 ? -2.267 -3.806 4.116 1.00 81.38 203 SER A O 1
ATOM 1570 N N . HIS A 1 204 ? -3.983 -2.759 5.115 1.00 77.44 204 HIS A N 1
ATOM 1571 C CA . HIS A 1 204 ? -4.496 -3.907 5.876 1.00 77.44 204 HIS A CA 1
ATOM 1572 C C . HIS A 1 204 ? -5.556 -4.717 5.117 1.00 77.44 204 HIS A C 1
ATOM 1574 O O . HIS A 1 204 ? -6.461 -5.290 5.738 1.00 77.44 204 HIS A O 1
ATOM 1580 N N . HIS A 1 205 ? -5.515 -4.717 3.782 1.00 71.25 205 HIS A N 1
ATOM 1581 C CA . HIS A 1 205 ? -6.410 -5.562 2.997 1.00 71.25 205 HIS A CA 1
ATOM 1582 C C . HIS A 1 205 ? -6.137 -7.042 3.290 1.00 71.25 205 HIS A C 1
ATOM 1584 O O . HIS A 1 205 ? -5.006 -7.461 3.513 1.00 71.25 205 HIS A O 1
ATOM 1590 N N . LEU A 1 206 ? -7.215 -7.824 3.339 1.00 64.12 206 LEU A N 1
ATOM 1591 C CA . LEU A 1 206 ? -7.164 -9.275 3.549 1.00 64.12 206 LEU A CA 1
ATOM 1592 C C . LEU A 1 206 ? -7.179 -10.047 2.222 1.00 64.12 206 LEU A C 1
ATOM 1594 O O . LEU A 1 206 ? -7.144 -11.272 2.224 1.00 64.12 206 LEU A O 1
ATOM 1598 N N . GLN A 1 207 ? -7.278 -9.320 1.111 1.00 65.75 207 GLN A N 1
ATOM 1599 C CA . GLN A 1 207 ? -7.393 -9.835 -0.246 1.00 65.75 207 GLN A CA 1
ATOM 1600 C C . GLN A 1 207 ? -6.184 -9.371 -1.062 1.00 65.75 207 GLN A C 1
ATOM 1602 O O . GLN A 1 207 ? -5.586 -8.341 -0.744 1.00 65.75 207 GLN A O 1
ATOM 1607 N N . GLY A 1 208 ? -5.856 -10.154 -2.088 1.00 68.44 208 GLY A N 1
ATOM 1608 C CA . GLY A 1 208 ? -4.713 -9.948 -2.970 1.00 68.44 208 GLY A CA 1
ATOM 1609 C C . GLY A 1 208 ? -3.566 -10.918 -2.693 1.00 68.44 208 GLY A C 1
ATOM 1610 O O . GLY A 1 208 ? -3.274 -11.275 -1.545 1.00 68.44 208 GLY A O 1
ATOM 1611 N N . GLN A 1 209 ? -2.904 -11.356 -3.763 1.00 75.81 209 GLN A N 1
ATOM 1612 C CA . GLN A 1 209 ? -1.728 -12.229 -3.730 1.00 75.81 209 GLN A CA 1
ATOM 1613 C C . GLN A 1 209 ? -0.753 -11.859 -4.848 1.00 75.81 209 GLN A C 1
ATOM 1615 O O . GLN A 1 209 ? -1.172 -11.435 -5.928 1.00 75.81 209 GLN A O 1
ATOM 1620 N N . VAL A 1 210 ? 0.541 -12.053 -4.598 1.00 79.50 210 VAL A N 1
ATOM 1621 C CA . VAL A 1 210 ? 1.563 -12.056 -5.648 1.00 79.50 210 VAL A CA 1
ATOM 1622 C C . VAL A 1 210 ? 1.955 -13.501 -5.909 1.00 79.50 210 VAL A C 1
ATOM 1624 O O . VAL A 1 210 ? 2.378 -14.202 -4.992 1.00 79.50 210 VAL A O 1
ATOM 1627 N N . TRP A 1 211 ? 1.775 -13.961 -7.139 1.00 85.00 211 TRP A N 1
ATOM 1628 C CA . TRP A 1 211 ? 2.331 -15.226 -7.600 1.00 85.00 211 TRP A CA 1
ATOM 1629 C C . TRP A 1 211 ? 3.755 -14.986 -8.093 1.00 85.00 211 TRP A C 1
ATOM 1631 O O . TRP A 1 211 ? 4.003 -13.995 -8.783 1.00 85.00 211 TRP A O 1
ATOM 1641 N N . ILE A 1 212 ? 4.674 -15.870 -7.720 1.00 83.88 212 ILE A N 1
ATOM 1642 C CA . ILE A 1 212 ? 6.087 -15.812 -8.101 1.00 83.88 212 ILE A CA 1
ATOM 1643 C C . ILE A 1 212 ? 6.486 -17.185 -8.627 1.00 83.88 212 ILE A C 1
ATOM 1645 O O . ILE A 1 212 ? 6.188 -18.190 -7.974 1.00 83.88 212 ILE A O 1
ATOM 1649 N N . GLU A 1 213 ? 7.153 -17.218 -9.780 1.00 85.50 213 GLU A N 1
ATOM 1650 C CA . GLU A 1 213 ? 7.722 -18.452 -10.327 1.00 85.50 213 GLU A CA 1
ATOM 1651 C C . GLU A 1 213 ? 8.780 -19.006 -9.369 1.00 85.50 213 GLU A C 1
ATOM 1653 O O . GLU A 1 213 ? 9.694 -18.298 -8.950 1.00 85.50 213 GLU A O 1
ATOM 1658 N N . GLU A 1 214 ? 8.638 -20.275 -8.997 1.00 85.62 214 GLU A N 1
ATOM 1659 C CA . GLU A 1 214 ? 9.524 -20.935 -8.043 1.00 85.62 214 GLU A CA 1
ATOM 1660 C C . GLU A 1 214 ? 9.577 -22.429 -8.366 1.00 85.62 214 GLU A C 1
ATOM 1662 O O . GLU A 1 214 ? 8.544 -23.092 -8.524 1.00 85.62 214 GLU A O 1
ATOM 1667 N N . MET A 1 215 ? 10.791 -22.977 -8.472 1.00 85.19 215 MET A N 1
ATOM 1668 C CA . MET A 1 215 ? 10.979 -24.394 -8.769 1.00 85.19 215 MET A CA 1
ATOM 1669 C C . MET A 1 215 ? 10.365 -25.248 -7.651 1.00 85.19 215 MET A C 1
ATOM 1671 O O . MET A 1 215 ? 10.702 -25.091 -6.480 1.00 85.19 215 MET A O 1
ATOM 1675 N N . GLY A 1 216 ? 9.457 -26.160 -8.010 1.00 88.75 216 GLY A N 1
ATOM 1676 C CA . GLY A 1 216 ? 8.715 -26.965 -7.031 1.00 88.75 216 GLY A CA 1
ATOM 1677 C C . GLY A 1 216 ? 7.560 -26.225 -6.345 1.00 88.75 216 GLY A C 1
ATOM 1678 O O . GLY A 1 216 ? 7.052 -26.702 -5.331 1.00 88.75 216 GLY A O 1
ATOM 1679 N N . GLY A 1 217 ? 7.142 -25.073 -6.880 1.00 89.25 217 GLY A N 1
ATOM 1680 C CA . GLY A 1 217 ? 5.970 -24.342 -6.410 1.00 89.25 217 GLY A CA 1
ATOM 1681 C C . GLY A 1 217 ? 4.680 -25.170 -6.448 1.00 89.25 217 GLY A C 1
ATOM 1682 O O . GLY A 1 217 ? 4.521 -26.081 -7.260 1.00 89.25 217 GLY A O 1
ATOM 1683 N N . GLN A 1 218 ? 3.750 -24.851 -5.547 1.00 91.25 218 GLN A N 1
ATOM 1684 C CA . GLN A 1 218 ? 2.499 -25.601 -5.363 1.00 91.25 218 GLN A CA 1
ATOM 1685 C C . GLN A 1 218 ? 1.338 -25.082 -6.221 1.00 91.25 218 GLN A C 1
ATOM 1687 O O . GLN A 1 218 ? 0.271 -25.693 -6.267 1.00 91.25 218 GLN A O 1
ATOM 1692 N N . CYS A 1 219 ? 1.512 -23.929 -6.864 1.00 90.19 219 CYS A N 1
ATOM 1693 C CA . CYS A 1 219 ? 0.507 -23.291 -7.702 1.00 90.19 219 CYS A CA 1
ATOM 1694 C C . CYS A 1 219 ? 1.000 -23.241 -9.144 1.00 90.19 219 CYS A C 1
ATOM 1696 O O . CYS A 1 219 ? 2.141 -22.863 -9.397 1.00 90.19 219 CYS A O 1
ATOM 1698 N N . TYR A 1 220 ? 0.118 -23.557 -10.083 1.00 89.69 220 TYR A N 1
ATOM 1699 C CA . TYR A 1 220 ? 0.442 -23.577 -11.499 1.00 89.69 220 TYR A CA 1
ATOM 1700 C C . TYR A 1 220 ? -0.365 -22.521 -12.242 1.00 89.69 220 TYR A C 1
ATOM 1702 O O . TYR A 1 220 ? -1.573 -22.426 -12.041 1.00 89.69 220 TYR A O 1
ATOM 1710 N N . GLU A 1 221 ? 0.303 -21.754 -13.095 1.00 88.00 221 GLU A N 1
ATOM 1711 C CA . GLU A 1 221 ? -0.316 -20.734 -13.944 1.00 88.00 221 GLU A CA 1
ATOM 1712 C C . GLU A 1 221 ? 0.112 -20.965 -15.400 1.00 88.00 221 GLU A C 1
ATOM 1714 O O . GLU A 1 221 ? 1.222 -21.438 -15.668 1.00 88.00 221 GLU A O 1
ATOM 1719 N N . GLU A 1 222 ? -0.774 -20.671 -16.352 1.00 87.81 222 GLU A N 1
ATOM 1720 C CA . GLU A 1 222 ? -0.461 -20.780 -17.779 1.00 87.81 222 GLU A CA 1
ATOM 1721 C C . GLU A 1 222 ? 0.294 -19.533 -18.260 1.00 87.81 222 GLU A C 1
ATOM 1723 O O . GLU A 1 222 ? -0.148 -18.400 -18.065 1.00 87.81 222 GLU A O 1
ATOM 1728 N N . PHE A 1 223 ? 1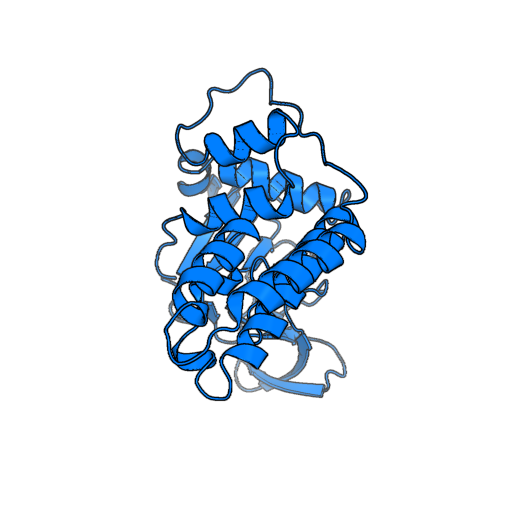.431 -19.744 -18.922 1.00 83.44 223 PHE A N 1
ATOM 1729 C CA . PHE A 1 223 ? 2.257 -18.696 -19.509 1.00 83.44 223 PHE A CA 1
ATOM 1730 C C . PHE A 1 223 ? 2.804 -19.132 -20.858 1.00 83.44 223 PHE A C 1
ATOM 1732 O O . PHE A 1 223 ? 3.491 -20.149 -20.949 1.00 83.44 223 PHE A O 1
ATOM 1739 N N . GLU A 1 224 ? 2.507 -18.366 -21.909 1.00 84.69 224 GLU A N 1
ATOM 1740 C CA . GLU A 1 224 ? 2.986 -18.644 -23.273 1.00 84.69 224 GLU A CA 1
ATOM 1741 C C . GLU A 1 224 ? 2.735 -20.110 -23.709 1.00 84.69 224 GLU A C 1
ATOM 1743 O O . GLU A 1 224 ? 3.583 -20.756 -24.326 1.00 84.69 224 GLU A O 1
ATOM 1748 N N . GLY A 1 225 ? 1.565 -20.659 -23.350 1.00 85.81 225 GLY A N 1
ATOM 1749 C CA . GLY A 1 225 ? 1.159 -22.033 -23.671 1.00 85.81 225 GLY A CA 1
ATOM 1750 C C . GLY A 1 225 ? 1.858 -23.124 -22.851 1.00 85.81 225 GLY A C 1
ATOM 1751 O O . GLY A 1 225 ? 1.807 -24.299 -23.217 1.00 85.81 225 GLY A O 1
ATOM 1752 N N . ARG A 1 226 ? 2.541 -22.762 -21.759 1.00 89.69 226 ARG A N 1
ATOM 1753 C CA . ARG A 1 226 ? 3.183 -23.695 -20.825 1.00 89.69 226 ARG A CA 1
ATOM 1754 C C . ARG A 1 226 ? 2.623 -23.518 -19.425 1.00 89.69 226 ARG A C 1
ATOM 1756 O O . ARG A 1 226 ? 2.349 -22.405 -18.991 1.00 89.69 226 ARG A O 1
ATOM 1763 N N . LEU A 1 227 ? 2.508 -24.624 -18.703 1.00 89.50 227 LEU A N 1
ATOM 1764 C CA . LEU A 1 227 ? 2.161 -24.604 -17.290 1.00 89.50 227 LEU A CA 1
ATOM 1765 C C . LEU A 1 227 ? 3.431 -24.338 -16.470 1.00 89.50 227 LEU A C 1
ATOM 1767 O O . LEU A 1 227 ? 4.384 -25.117 -16.544 1.00 89.50 227 LEU A O 1
ATOM 1771 N N . VAL A 1 228 ? 3.455 -23.250 -15.708 1.00 89.62 228 VAL A N 1
ATOM 1772 C CA . VAL A 1 228 ? 4.617 -22.829 -14.915 1.00 89.62 228 VAL A CA 1
ATOM 1773 C C . VAL A 1 228 ? 4.303 -22.978 -13.431 1.00 89.62 228 VAL A C 1
ATOM 1775 O O . VAL A 1 228 ? 3.224 -22.595 -12.985 1.00 89.62 228 VAL A O 1
ATOM 1778 N N . ALA A 1 229 ? 5.239 -23.550 -12.670 1.00 91.25 229 ALA A N 1
ATOM 1779 C CA . ALA A 1 229 ? 5.108 -23.725 -11.226 1.00 91.25 229 ALA A CA 1
ATOM 1780 C C . ALA A 1 229 ? 5.557 -22.469 -10.465 1.00 91.25 229 ALA A C 1
ATOM 1782 O O . ALA A 1 229 ? 6.548 -21.830 -10.814 1.00 91.25 229 ALA A O 1
ATOM 1783 N N . GLY A 1 230 ? 4.849 -22.143 -9.392 1.00 88.69 230 GLY A N 1
ATOM 1784 C CA . GLY A 1 230 ? 5.176 -21.029 -8.515 1.00 88.69 230 GLY A CA 1
A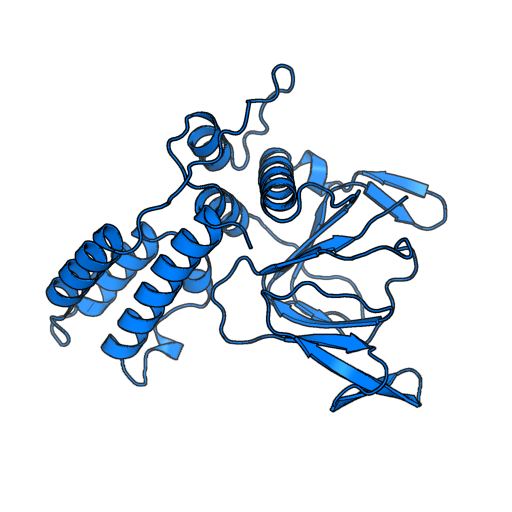TOM 1785 C C . GLY A 1 230 ? 4.391 -21.058 -7.213 1.00 88.69 230 GLY A C 1
ATOM 1786 O O . GLY A 1 230 ? 3.665 -22.009 -6.917 1.00 88.69 230 GLY A O 1
ATOM 1787 N N . ASN A 1 231 ? 4.538 -20.009 -6.412 1.00 87.50 231 ASN A N 1
ATOM 1788 C CA . ASN A 1 231 ? 3.882 -19.879 -5.114 1.00 87.50 231 ASN A CA 1
ATOM 1789 C C . ASN A 1 231 ? 3.155 -18.538 -4.995 1.00 87.50 231 ASN A C 1
ATOM 1791 O O . ASN A 1 231 ? 3.656 -17.497 -5.416 1.00 87.50 231 ASN A O 1
ATOM 1795 N N . ARG A 1 232 ? 1.975 -18.553 -4.364 1.00 83.94 232 ARG A N 1
ATOM 1796 C CA . ARG A 1 232 ? 1.212 -17.343 -4.021 1.00 83.94 232 ARG A CA 1
ATOM 1797 C C . ARG A 1 232 ? 1.661 -16.826 -2.657 1.00 83.94 232 ARG A C 1
ATOM 1799 O O . ARG A 1 232 ? 1.529 -17.522 -1.653 1.00 83.94 232 ARG A O 1
ATOM 1806 N N . ARG A 1 233 ? 2.162 -15.594 -2.603 1.00 76.19 233 ARG A N 1
ATOM 1807 C CA . ARG A 1 233 ? 2.568 -14.905 -1.372 1.00 76.19 233 ARG A CA 1
ATOM 1808 C C . ARG A 1 233 ? 1.598 -13.767 -1.056 1.00 76.19 233 ARG A C 1
ATOM 1810 O O . ARG A 1 233 ? 1.196 -13.002 -1.932 1.00 76.19 233 ARG A O 1
ATOM 1817 N N . SER A 1 234 ? 1.206 -13.656 0.212 1.00 66.62 234 SER A N 1
ATOM 1818 C CA . SER A 1 234 ? 0.442 -12.512 0.725 1.00 66.62 234 SER A CA 1
ATOM 1819 C C . SER A 1 234 ? 1.350 -11.294 0.923 1.00 66.62 234 SER A C 1
ATOM 1821 O O . SER A 1 234 ? 2.529 -11.449 1.240 1.00 66.62 234 SER A O 1
ATOM 1823 N N . SER A 1 235 ? 0.806 -10.079 0.818 1.00 51.81 235 SER A N 1
ATOM 1824 C CA . SER A 1 235 ? 1.558 -8.838 1.044 1.00 51.81 235 SER A CA 1
ATOM 1825 C C . SER A 1 235 ? 2.167 -8.797 2.457 1.00 51.81 235 SER A C 1
ATOM 1827 O O . SER A 1 235 ? 1.439 -8.760 3.450 1.00 51.81 235 SER A O 1
ATOM 1829 N N . GLY A 1 236 ? 3.499 -8.811 2.548 1.00 44.84 236 GLY A N 1
ATOM 1830 C CA . GLY A 1 236 ? 4.251 -8.867 3.811 1.00 44.84 236 GLY A CA 1
ATOM 1831 C C . GLY A 1 236 ? 5.495 -9.762 3.774 1.00 44.84 236 GLY A C 1
ATOM 1832 O O . GLY A 1 236 ? 6.265 -9.768 4.735 1.00 44.84 236 GLY A O 1
ATOM 1833 N N . THR A 1 237 ? 5.702 -10.499 2.682 1.00 38.19 237 THR A N 1
ATOM 1834 C CA . THR A 1 237 ? 6.844 -11.399 2.482 1.00 38.19 237 THR A CA 1
ATOM 1835 C C . THR A 1 237 ? 7.806 -10.816 1.445 1.00 38.19 237 THR A C 1
ATOM 1837 O O . THR A 1 237 ? 7.364 -10.286 0.428 1.00 38.19 237 THR A O 1
ATOM 1840 N N . THR A 1 238 ? 9.115 -10.919 1.684 1.00 38.12 238 THR A N 1
ATOM 1841 C CA . THR A 1 238 ? 10.133 -10.697 0.647 1.00 38.12 238 THR A CA 1
ATOM 1842 C C . THR A 1 238 ? 9.985 -11.758 -0.447 1.00 38.12 238 THR A C 1
ATOM 1844 O O . THR A 1 238 ? 9.609 -12.906 -0.178 1.00 38.12 238 THR A O 1
ATOM 1847 N N . ALA A 1 239 ? 10.213 -11.362 -1.694 1.00 38.25 239 ALA A N 1
ATOM 1848 C CA . ALA A 1 239 ? 9.965 -12.166 -2.882 1.00 38.25 239 ALA A CA 1
ATOM 1849 C C . ALA A 1 239 ? 11.233 -12.216 -3.738 1.00 38.25 239 ALA A C 1
ATOM 1851 O O . ALA A 1 239 ? 11.869 -11.189 -3.947 1.00 38.25 239 ALA A O 1
ATOM 1852 N N . HIS A 1 240 ? 11.582 -13.406 -4.222 1.00 36.72 240 HIS A N 1
ATOM 1853 C CA . HIS A 1 240 ? 12.663 -13.628 -5.178 1.00 36.72 240 HIS A CA 1
ATOM 1854 C C . HIS A 1 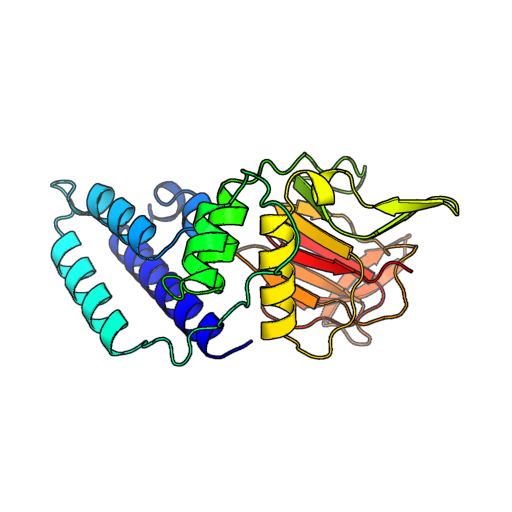240 ? 12.120 -14.560 -6.263 1.00 36.72 240 HIS A C 1
ATOM 1856 O O . HIS A 1 240 ? 11.523 -15.581 -5.917 1.00 36.72 240 HIS A O 1
ATOM 1862 N N . GLY A 1 241 ? 12.251 -14.176 -7.531 1.00 33.47 241 GLY A N 1
ATOM 1863 C CA . GLY A 1 241 ? 11.826 -14.979 -8.676 1.00 33.47 241 GLY A CA 1
ATOM 1864 C C . GLY A 1 241 ? 11.718 -14.165 -9.965 1.00 33.47 241 GLY A C 1
ATOM 1865 O O . GLY A 1 241 ? 11.426 -12.970 -9.931 1.00 33.47 241 GLY A O 1
ATOM 1866 N N . ASP A 1 242 ? 11.932 -14.840 -11.094 1.00 28.33 242 ASP A N 1
ATOM 1867 C CA . ASP A 1 242 ? 12.102 -14.223 -12.419 1.00 28.33 242 ASP A CA 1
ATOM 1868 C C . ASP A 1 242 ? 10.792 -13.703 -13.033 1.00 28.33 242 ASP A C 1
ATOM 1870 O O . ASP A 1 242 ? 10.809 -12.885 -13.954 1.00 28.33 242 ASP A O 1
ATOM 1874 N N . ARG A 1 243 ? 9.636 -14.187 -12.556 1.00 35.28 243 ARG A N 1
ATOM 1875 C CA . ARG A 1 243 ? 8.307 -13.838 -13.086 1.00 35.28 243 ARG A CA 1
ATOM 1876 C C . ARG A 1 243 ? 7.314 -13.584 -11.973 1.00 35.28 243 ARG A C 1
ATOM 1878 O O . ARG A 1 243 ? 7.309 -14.299 -10.969 1.00 35.28 243 ARG A O 1
ATOM 1885 N N . THR A 1 244 ? 6.433 -12.605 -12.180 1.00 44.16 244 THR A N 1
ATOM 1886 C CA . THR A 1 244 ? 5.417 -12.241 -11.190 1.00 44.16 244 THR A CA 1
ATOM 1887 C C . THR A 1 244 ? 4.038 -12.037 -11.821 1.00 44.16 244 THR A C 1
ATOM 1889 O O . THR A 1 244 ? 3.898 -11.583 -12.956 1.00 44.16 244 THR A O 1
ATOM 1892 N N . ALA A 1 245 ? 2.991 -12.380 -11.071 1.00 34.88 245 ALA A N 1
ATOM 1893 C CA . ALA A 1 245 ? 1.634 -11.903 -11.320 1.00 34.88 245 ALA A CA 1
ATOM 1894 C C . ALA A 1 245 ? 1.086 -11.292 -10.038 1.00 34.88 245 ALA A C 1
ATOM 1896 O O . ALA A 1 245 ? 1.137 -11.903 -8.970 1.00 34.88 245 ALA A O 1
ATOM 1897 N N . CYS A 1 246 ? 0.555 -10.081 -10.138 1.00 41.81 246 CYS A N 1
ATOM 1898 C CA . CYS A 1 246 ? -0.023 -9.370 -9.015 1.00 41.81 246 CYS A CA 1
ATOM 1899 C C . CYS A 1 246 ? -1.548 -9.419 -9.110 1.00 41.81 246 CYS A C 1
ATOM 1901 O O . CYS A 1 246 ? -2.109 -9.153 -10.169 1.00 41.81 246 CYS A O 1
ATOM 1903 N N . SER A 1 247 ? -2.230 -9.726 -8.010 1.00 30.78 247 SER A N 1
ATOM 1904 C CA . SER A 1 247 ? -3.681 -9.576 -7.895 1.00 30.78 247 SER A CA 1
ATOM 1905 C C . SER A 1 247 ? -4.012 -8.606 -6.765 1.00 30.78 247 SER A C 1
ATOM 1907 O O . SER A 1 247 ? -3.664 -8.854 -5.618 1.00 30.78 247 SER A O 1
ATOM 1909 N N . GLN A 1 248 ? -4.680 -7.508 -7.126 1.00 33.53 248 GLN A N 1
ATOM 1910 C CA . GLN A 1 248 ? -5.303 -6.488 -6.276 1.00 33.53 248 GLN A CA 1
ATOM 1911 C C . GLN A 1 248 ? -4.494 -5.997 -5.065 1.00 33.53 248 GLN A C 1
ATOM 1913 O O . GLN A 1 248 ? -4.667 -6.499 -3.958 1.00 33.53 248 GLN A O 1
ATOM 1918 N N . PHE A 1 249 ? -3.726 -4.910 -5.216 1.00 38.19 249 PHE A N 1
ATOM 1919 C CA . PHE A 1 249 ? -3.142 -4.236 -4.047 1.00 38.19 249 PHE A CA 1
ATOM 1920 C C . PHE A 1 249 ? -2.943 -2.746 -4.181 1.00 38.19 249 PHE A C 1
ATOM 1922 O O . PHE A 1 249 ? -2.682 -2.259 -5.275 1.00 38.19 249 PHE A O 1
ATOM 1929 N N . LYS A 1 250 ? -2.921 -2.073 -3.017 1.00 31.39 250 LYS A N 1
ATOM 1930 C CA . LYS A 1 250 ? -1.995 -0.963 -2.784 1.00 31.39 250 LYS A CA 1
ATOM 1931 C C . LYS A 1 250 ? -0.635 -1.452 -2.267 1.00 31.39 250 LYS A C 1
ATOM 1933 O O . LYS A 1 250 ? -0.469 -1.639 -1.059 1.00 31.39 250 LYS A O 1
ATOM 1938 N N . CYS A 1 251 ? 0.319 -1.669 -3.172 1.00 35.81 251 CYS A N 1
ATOM 1939 C CA . CYS A 1 251 ? 1.678 -2.137 -2.874 1.00 35.81 251 CYS A CA 1
ATOM 1940 C C . CYS A 1 251 ? 2.727 -1.179 -3.438 1.00 35.81 251 CYS A C 1
ATOM 1942 O O . CYS A 1 251 ? 2.588 -0.739 -4.577 1.00 35.81 251 CYS A O 1
ATOM 1944 N N . ALA A 1 252 ? 3.782 -0.914 -2.663 1.00 35.19 252 ALA A N 1
ATOM 1945 C CA . ALA A 1 252 ? 5.031 -0.386 -3.197 1.00 35.19 252 ALA A CA 1
ATOM 1946 C C . ALA A 1 252 ? 5.857 -1.568 -3.725 1.00 35.19 252 ALA A C 1
ATOM 1948 O O . ALA A 1 252 ? 6.317 -2.401 -2.942 1.00 35.19 252 ALA A O 1
ATOM 1949 N N . PHE A 1 253 ? 5.969 -1.659 -5.042 1.00 42.09 253 PHE A N 1
ATOM 1950 C CA . PHE A 1 253 ? 6.934 -2.472 -5.763 1.00 42.09 253 PHE A CA 1
ATOM 1951 C C . PHE A 1 253 ? 8.232 -1.679 -5.880 1.00 42.09 253 PHE A C 1
ATOM 1953 O O . PHE A 1 253 ? 8.201 -0.489 -6.177 1.00 42.09 253 PHE A O 1
ATOM 1960 N N . LEU A 1 254 ? 9.366 -2.315 -5.643 1.00 35.66 254 LEU A N 1
ATOM 1961 C CA . LEU A 1 254 ? 10.680 -1.732 -5.885 1.00 35.66 254 LEU A CA 1
ATOM 1962 C C . LEU A 1 254 ? 11.368 -2.552 -6.951 1.00 35.66 254 LEU A C 1
ATOM 1964 O O . LEU A 1 254 ? 11.682 -3.712 -6.711 1.00 35.66 254 LEU A O 1
ATOM 1968 N N . ALA A 1 255 ? 11.557 -1.952 -8.117 1.00 31.58 255 ALA A N 1
ATOM 1969 C CA . ALA A 1 255 ? 12.320 -2.555 -9.193 1.00 31.58 255 ALA A CA 1
ATOM 1970 C C . ALA A 1 255 ? 13.578 -1.722 -9.419 1.00 31.58 255 ALA A C 1
ATOM 1972 O O . ALA A 1 255 ? 13.529 -0.488 -9.437 1.00 31.58 255 ALA A O 1
ATOM 1973 N N . ASP A 1 256 ? 14.707 -2.395 -9.588 1.00 27.61 256 ASP A N 1
ATOM 1974 C CA . ASP A 1 256 ? 15.952 -1.736 -9.942 1.00 27.61 256 ASP A CA 1
ATOM 1975 C C . ASP A 1 256 ? 15.975 -1.470 -11.454 1.00 27.61 256 ASP A C 1
ATOM 1977 O O . ASP A 1 256 ? 15.780 -2.370 -12.273 1.00 27.61 256 ASP A O 1
ATOM 1981 N N . ALA A 1 257 ? 16.175 -0.213 -11.824 1.00 24.97 257 ALA A N 1
ATOM 1982 C CA . ALA A 1 257 ? 16.280 0.287 -13.189 1.00 24.97 257 ALA A CA 1
ATOM 1983 C C . ALA A 1 257 ? 17.609 1.042 -13.367 1.00 24.97 257 ALA A C 1
ATOM 1985 O O . ALA A 1 257 ? 17.699 2.223 -13.035 1.00 24.97 257 ALA A O 1
ATOM 1986 N N . THR A 1 258 ? 18.586 0.337 -13.942 1.00 32.62 258 THR A N 1
ATOM 1987 C CA . THR A 1 258 ? 19.849 0.826 -14.540 1.00 32.62 258 THR A CA 1
ATOM 1988 C C . THR A 1 258 ? 20.809 1.616 -13.660 1.00 32.62 258 THR A C 1
ATOM 1990 O O . THR A 1 258 ? 20.488 2.771 -13.302 1.00 32.62 258 THR A O 1
#